Protein AF-A0A9D6TZD8-F1 (afdb_monomer_lite)

Radius of gyration: 20.95 Å; chains: 1; bounding box: 41×34×82 Å

Secondary structure (DSSP, 8-state):
-PPPPPP--------S-----EEE--S-TTS-SS------SS---SPPEEETTSSHHHHHTT--SSS-EEEE-TTS-EEEEEE---SSGGGHHHH---HHHHHHHHHHHHTTSSPPPPHHHHHHHS-PPPHHHHHHHHHHHHHHHHHTTT-HHHHHHHHHHHHHH-TT-HHHHTTTGGGGT--TTSHHHHHHHHHHHHTT--S--PPP-

Foldseek 3Di:
DDDDDDDDDPDPDLPDDADAAEDFDQPPPPPPPPDPPDPPPPPRPHDHHYPPVGCPVCVVQVPQDPDWDFDADPVRDTLDHTFDEDCDCPCCVPQVHDNVVVVVVVVCVSVVVDGGPDPVVRVVQRDDADPLQVQLVVLQVVLVVCLVVVNNVVSPVSLVSSCVSCVSRCCRVLSCQVSNVHDSPDPVVVVSVVVCVVVVHDNGDGDDD

pLDDT: mean 80.12, std 22.65, range [27.53, 98.56]

Sequence (209 aa):
MRVPPRPAGLAGGLRGVEGVRVRRHHGCARQERGRRAPLDRGGATDPPVADRRGHLLADLYNLVNVPTILWIDARGRIARPNDVAFGTDTFKHLTGLESAKHLAALRAWVRGEAAPLDEARVRALVPLPSPAGQQARAEFGLGRWLVERGRAEAAERHFVRAGELAPHDFTIRRGTMPMRGIDPMGPKFREMFQAWAASGNPYYRPLPE

Structure (mmCIF, N/CA/C/O backbone):
data_AF-A0A9D6TZD8-F1
#
_entry.id   AF-A0A9D6TZD8-F1
#
loop_
_atom_site.group_PDB
_atom_site.id
_atom_site.type_symbol
_atom_site.label_atom_id
_atom_site.label_alt_id
_atom_site.label_comp_id
_atom_site.label_asym_id
_atom_site.label_entity_id
_atom_site.label_seq_id
_atom_site.pdbx_PDB_ins_code
_atom_site.Cartn_x
_atom_site.Cartn_y
_atom_site.Cartn_z
_atom_site.occupancy
_atom_site.B_iso_or_equiv
_atom_site.auth_seq_id
_atom_site.auth_comp_id
_atom_site.auth_asym_id
_atom_site.auth_atom_id
_atom_site.pdbx_PDB_model_num
ATOM 1 N N . MET A 1 1 ? -13.309 -3.871 -62.804 1.00 37.66 1 MET A N 1
ATOM 2 C CA . MET A 1 1 ? -12.385 -2.748 -62.535 1.00 37.66 1 MET A CA 1
ATOM 3 C C . MET A 1 1 ? -11.794 -2.958 -61.141 1.00 37.66 1 MET A C 1
ATOM 5 O O . MET A 1 1 ? -12.532 -2.876 -60.169 1.00 37.66 1 MET A O 1
ATOM 9 N N . ARG A 1 2 ? -10.529 -3.394 -61.041 1.00 31.17 2 ARG A N 1
ATOM 10 C CA . ARG A 1 2 ? -9.846 -3.667 -59.761 1.00 31.17 2 ARG A CA 1
ATOM 11 C C . ARG A 1 2 ? -9.319 -2.350 -59.187 1.00 31.17 2 ARG A C 1
ATOM 13 O O . ARG A 1 2 ? -8.562 -1.662 -59.862 1.00 31.17 2 ARG A O 1
ATOM 20 N N . VAL A 1 3 ? -9.717 -2.018 -57.963 1.00 35.69 3 VAL A N 1
ATOM 21 C CA . VAL A 1 3 ? -9.151 -0.901 -57.191 1.00 35.69 3 VAL A CA 1
ATOM 22 C C . VAL A 1 3 ? -7.776 -1.341 -56.663 1.00 35.69 3 VAL A C 1
ATOM 24 O O . VAL A 1 3 ? -7.687 -2.442 -56.115 1.00 35.69 3 VAL A O 1
ATOM 27 N N . PRO A 1 4 ? -6.698 -0.557 -56.841 1.00 34.03 4 PRO A N 1
ATOM 28 C CA . PRO A 1 4 ? -5.374 -0.931 -56.349 1.00 34.03 4 PRO A CA 1
ATOM 29 C C . PRO A 1 4 ? -5.303 -0.814 -54.81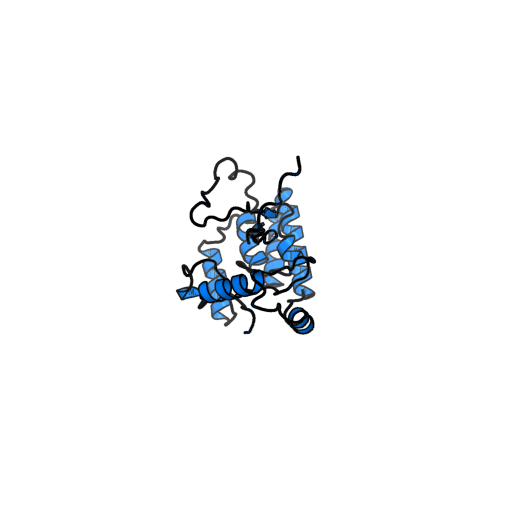3 1.00 34.03 4 PRO A C 1
ATOM 31 O O . PRO A 1 4 ? -6.021 0.005 -54.229 1.00 34.03 4 PRO A O 1
ATOM 34 N N . PRO A 1 5 ? -4.448 -1.601 -54.130 1.00 36.69 5 PRO A N 1
ATOM 35 C CA . PRO A 1 5 ? -4.278 -1.478 -52.689 1.00 36.69 5 PRO A CA 1
ATOM 36 C C . PRO A 1 5 ? -3.558 -0.168 -52.341 1.00 36.69 5 PRO A C 1
ATOM 38 O O . PRO A 1 5 ? -2.606 0.239 -53.007 1.00 36.69 5 PRO A O 1
ATOM 41 N N . ARG A 1 6 ? -4.025 0.497 -51.277 1.00 33.84 6 ARG A N 1
ATOM 42 C CA . ARG A 1 6 ? -3.362 1.666 -50.682 1.00 33.84 6 ARG A CA 1
ATOM 43 C C . ARG A 1 6 ? -2.010 1.263 -50.069 1.00 33.84 6 ARG A C 1
ATOM 45 O O . ARG A 1 6 ? -1.908 0.158 -49.535 1.00 33.84 6 ARG A O 1
ATOM 52 N N . PRO A 1 7 ? -0.998 2.149 -50.094 1.00 31.53 7 PRO A N 1
ATOM 53 C CA . PRO A 1 7 ? 0.296 1.878 -49.482 1.00 31.53 7 PRO A CA 1
ATOM 54 C C . PRO A 1 7 ? 0.155 1.725 -47.962 1.00 31.53 7 PRO A C 1
ATOM 56 O O . PRO A 1 7 ? -0.620 2.436 -47.317 1.00 31.53 7 PRO A O 1
ATOM 59 N N . ALA A 1 8 ? 0.916 0.783 -47.404 1.00 37.53 8 ALA A N 1
ATOM 60 C CA . ALA A 1 8 ? 1.023 0.543 -45.973 1.00 37.53 8 ALA A CA 1
ATOM 61 C C . ALA A 1 8 ? 1.662 1.763 -45.289 1.00 37.53 8 ALA A C 1
ATOM 63 O O . ALA A 1 8 ? 2.879 1.926 -45.270 1.00 37.53 8 ALA A O 1
ATOM 64 N N . GLY A 1 9 ? 0.819 2.640 -44.747 1.00 28.00 9 GLY A N 1
ATOM 65 C CA . GLY A 1 9 ? 1.237 3.694 -43.834 1.00 28.00 9 GLY A CA 1
ATOM 66 C C . GLY A 1 9 ? 1.555 3.100 -42.465 1.00 28.00 9 GLY A C 1
ATOM 67 O O . GLY A 1 9 ? 0.683 2.531 -41.810 1.00 28.00 9 GLY A O 1
ATOM 68 N N . LEU A 1 10 ? 2.811 3.247 -42.049 1.00 35.09 10 LEU A N 1
ATOM 69 C CA . LEU A 1 10 ? 3.315 3.031 -40.696 1.00 35.09 10 LEU A CA 1
ATOM 70 C C . LEU A 1 10 ? 2.497 3.854 -39.687 1.00 35.09 10 LEU A C 1
ATOM 72 O O . LEU A 1 10 ? 2.768 5.025 -39.448 1.00 35.09 10 LEU A O 1
ATOM 76 N N . ALA A 1 11 ? 1.491 3.229 -39.086 1.00 30.97 11 ALA A N 1
ATOM 77 C CA . ALA A 1 11 ? 0.785 3.744 -37.921 1.00 30.97 11 ALA A CA 1
ATOM 78 C C . ALA A 1 11 ? 0.638 2.610 -36.901 1.00 30.97 11 ALA A C 1
ATOM 80 O O . ALA A 1 11 ? -0.457 2.131 -36.610 1.00 30.97 11 ALA A O 1
ATOM 81 N N . GLY A 1 12 ? 1.775 2.159 -36.368 1.00 28.97 12 GLY A N 1
ATOM 82 C CA . GLY A 1 12 ? 1.827 1.336 -35.163 1.00 28.97 12 GLY A CA 1
ATOM 83 C C . GLY A 1 12 ? 1.460 2.183 -33.947 1.00 28.97 12 GLY A C 1
ATOM 84 O O . GLY A 1 12 ? 2.320 2.538 -33.149 1.00 28.97 12 GLY A O 1
ATOM 85 N N . GLY A 1 13 ? 0.189 2.569 -33.836 1.00 29.86 13 GLY A N 1
ATOM 86 C CA . GLY A 1 13 ? -0.344 3.124 -32.599 1.00 29.86 13 GLY A CA 1
ATOM 87 C C . GLY A 1 13 ? -0.230 2.069 -31.503 1.00 29.86 13 GLY A C 1
ATOM 88 O O . GLY A 1 13 ? -0.655 0.933 -31.709 1.00 29.86 13 GLY A O 1
ATOM 89 N N . LEU A 1 14 ? 0.348 2.446 -30.361 1.00 37.62 14 LEU A N 1
ATOM 90 C CA . LEU A 1 14 ? 0.400 1.656 -29.130 1.00 37.62 14 LEU A CA 1
ATOM 91 C C . LEU A 1 14 ? -1.033 1.348 -28.656 1.00 37.62 14 LEU A C 1
ATOM 93 O O . LEU A 1 14 ? -1.582 2.027 -27.794 1.00 37.62 14 LEU A O 1
ATOM 97 N N . ARG A 1 15 ? -1.682 0.352 -29.260 1.00 37.16 15 ARG A N 1
ATOM 98 C CA . ARG A 1 15 ? -2.916 -0.238 -28.744 1.00 37.16 15 ARG A CA 1
ATOM 99 C C . ARG A 1 15 ? -2.512 -1.251 -27.675 1.00 37.16 15 ARG A C 1
ATOM 101 O O . ARG A 1 15 ? -1.814 -2.207 -27.998 1.00 37.16 15 ARG A O 1
ATOM 108 N N . GLY A 1 16 ? -2.951 -1.048 -26.431 1.00 42.84 16 GLY A N 1
ATOM 109 C CA . GLY A 1 16 ? -2.861 -2.070 -25.377 1.00 42.84 16 GLY A CA 1
ATOM 110 C C . GLY A 1 16 ? -2.087 -1.704 -24.106 1.00 42.84 16 GLY A C 1
ATOM 111 O O . GLY A 1 16 ? -1.753 -2.608 -23.349 1.00 42.84 16 GLY A O 1
ATOM 112 N N . VAL A 1 17 ? -1.796 -0.424 -23.851 1.00 42.44 17 VAL A N 1
ATOM 113 C CA . VAL A 1 17 ? -1.219 0.027 -22.571 1.00 42.44 17 VAL A CA 1
ATOM 114 C C . VAL A 1 17 ? -2.274 0.844 -21.839 1.00 42.44 17 VAL A C 1
ATOM 116 O O . VAL A 1 17 ? -2.650 1.910 -22.316 1.00 42.44 17 VAL A O 1
ATOM 119 N N . GLU A 1 18 ? -2.739 0.343 -20.696 1.00 52.62 18 GLU A N 1
ATOM 120 C CA . GLU A 1 18 ? -3.718 1.024 -19.843 1.00 52.62 18 GLU A CA 1
ATOM 121 C C . GLU A 1 18 ? -3.075 1.442 -18.518 1.00 52.62 18 GLU A C 1
ATOM 123 O O . GLU A 1 18 ? -2.393 0.659 -17.851 1.00 52.62 18 GLU A O 1
ATOM 128 N N . GLY A 1 19 ? -3.298 2.694 -18.120 1.00 55.59 19 GLY A N 1
ATOM 129 C CA . GLY A 1 19 ? -2.854 3.234 -16.842 1.00 55.59 19 GLY A CA 1
ATOM 130 C C . GLY A 1 19 ? -3.981 3.198 -15.817 1.00 55.59 19 GLY A C 1
ATOM 131 O O . GLY A 1 19 ? -4.722 4.166 -15.667 1.00 55.59 19 GLY A O 1
ATOM 132 N N . VAL A 1 20 ? -4.096 2.120 -15.040 1.00 61.00 20 VAL A N 1
ATOM 133 C CA . VAL A 1 20 ? -5.167 2.021 -14.035 1.00 61.00 20 VAL A CA 1
ATOM 134 C C . VAL A 1 20 ? -4.768 2.716 -12.732 1.00 61.00 20 VAL A C 1
ATOM 136 O O . VAL A 1 20 ? -4.009 2.192 -11.917 1.00 61.00 20 VAL A O 1
ATOM 139 N N . ARG A 1 21 ? -5.336 3.901 -12.479 1.00 64.12 21 ARG A N 1
ATOM 140 C CA . ARG A 1 21 ? -5.224 4.566 -11.172 1.00 64.12 21 ARG A CA 1
ATOM 141 C C . ARG A 1 21 ? -6.296 4.041 -10.223 1.00 64.12 21 ARG A C 1
ATOM 143 O O . ARG A 1 21 ? -7.461 4.408 -10.352 1.00 64.12 21 ARG A O 1
ATOM 150 N N . VAL A 1 22 ? -5.914 3.261 -9.217 1.00 60.19 22 VAL A N 1
ATOM 151 C CA . VAL A 1 22 ? -6.876 2.777 -8.216 1.00 60.19 22 VAL A CA 1
ATOM 152 C C . VAL A 1 22 ? -7.008 3.765 -7.055 1.00 60.19 22 VAL A C 1
ATOM 154 O O . VAL A 1 22 ? -6.026 4.104 -6.394 1.00 60.19 22 VAL A O 1
ATOM 157 N N . ARG A 1 23 ? -8.232 4.235 -6.780 1.00 62.38 23 ARG A N 1
ATOM 158 C CA . ARG A 1 23 ? -8.554 5.016 -5.575 1.00 62.38 23 ARG A CA 1
ATOM 159 C C . ARG A 1 23 ? -9.156 4.118 -4.504 1.00 62.38 23 ARG A C 1
ATOM 161 O O . ARG A 1 23 ? -10.103 3.379 -4.762 1.00 62.38 23 ARG A O 1
ATOM 168 N N . ARG A 1 24 ? -8.648 4.244 -3.277 1.00 58.12 24 ARG A N 1
ATOM 169 C CA . ARG A 1 24 ? -9.248 3.610 -2.100 1.00 58.12 24 ARG A CA 1
ATOM 170 C C . ARG A 1 24 ? -10.481 4.393 -1.668 1.00 58.12 24 ARG A C 1
ATOM 172 O O . ARG A 1 24 ? -10.397 5.603 -1.472 1.00 58.12 24 ARG A O 1
ATOM 179 N N . HIS A 1 25 ? -11.603 3.704 -1.487 1.00 50.25 25 HIS A N 1
ATOM 180 C CA . HIS A 1 25 ? -12.790 4.311 -0.896 1.00 50.25 25 HIS A CA 1
ATOM 181 C C . HIS A 1 25 ? -12.537 4.512 0.604 1.00 50.25 25 HIS A C 1
ATOM 183 O O . HIS A 1 25 ? -12.315 3.551 1.340 1.00 50.25 25 HIS A O 1
ATOM 189 N N . HIS A 1 26 ? -12.485 5.763 1.056 1.00 50.53 26 HIS A N 1
ATOM 190 C CA . HIS A 1 26 ? -12.511 6.096 2.482 1.00 50.53 26 HIS A CA 1
ATOM 191 C C . HIS A 1 26 ? -13.987 6.276 2.833 1.00 50.53 26 HIS A C 1
ATOM 193 O O . HIS A 1 26 ? -14.660 7.031 2.141 1.00 50.53 26 HIS A O 1
ATOM 199 N N . GLY A 1 27 ? -14.495 5.535 3.822 1.00 36.62 27 GLY A N 1
ATOM 200 C CA . GLY A 1 27 ? -15.922 5.298 4.100 1.00 36.62 27 GLY A CA 1
ATOM 201 C C . GLY A 1 27 ? -16.803 6.503 4.468 1.00 36.62 27 GLY A C 1
ATOM 202 O O . GLY A 1 27 ? -17.674 6.381 5.319 1.00 36.62 27 GLY A O 1
ATOM 203 N N . CYS A 1 28 ? -16.645 7.659 3.829 1.00 31.97 28 CYS A N 1
ATOM 204 C CA . CYS A 1 28 ? -17.567 8.779 3.934 1.00 31.97 28 CYS A CA 1
ATOM 205 C C . CYS A 1 28 ? -18.635 8.687 2.831 1.00 31.97 28 CYS A C 1
ATOM 207 O O . CYS A 1 28 ? -18.628 9.435 1.855 1.00 31.97 28 CYS A O 1
ATOM 209 N N . ALA A 1 29 ? -19.601 7.781 3.002 1.00 31.70 29 ALA A N 1
ATOM 210 C CA . ALA A 1 29 ? -20.721 7.588 2.074 1.00 31.70 29 ALA A CA 1
ATOM 211 C C . ALA A 1 29 ? -21.681 8.803 1.953 1.00 31.70 29 ALA A C 1
ATOM 213 O O . ALA A 1 29 ? -22.670 8.737 1.225 1.00 31.70 29 ALA A O 1
ATOM 214 N N . ARG A 1 30 ? -21.421 9.933 2.632 1.00 28.25 30 ARG A N 1
ATOM 215 C CA . ARG A 1 30 ? -22.260 11.148 2.557 1.00 28.25 30 ARG A CA 1
ATOM 216 C C . ARG A 1 30 ? -21.616 12.364 1.893 1.00 28.25 30 ARG A C 1
ATOM 218 O O . ARG A 1 30 ? -22.334 13.325 1.641 1.00 28.25 30 ARG A O 1
ATOM 225 N N . GLN A 1 31 ? -20.330 12.335 1.536 1.00 30.80 31 GLN A N 1
ATOM 226 C CA . GLN A 1 31 ? -19.651 13.510 0.959 1.00 30.80 31 GLN A CA 1
ATOM 227 C C . GLN A 1 31 ? -19.288 13.371 -0.529 1.00 30.80 31 GLN A C 1
ATOM 229 O O . GLN A 1 31 ? -18.629 14.241 -1.094 1.00 30.80 31 GLN A O 1
ATOM 234 N N . GLU A 1 32 ? -19.751 12.307 -1.192 1.00 32.50 32 GLU A N 1
ATOM 235 C CA . GLU A 1 32 ? -19.400 12.016 -2.590 1.00 32.50 32 GLU A CA 1
ATOM 236 C C . GLU A 1 32 ? -20.460 12.438 -3.625 1.00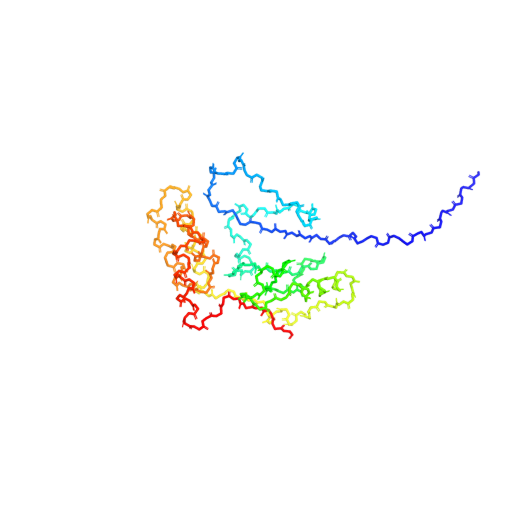 32.50 32 GLU A C 1
ATOM 238 O O . GLU A 1 32 ? -20.190 12.381 -4.822 1.00 32.50 32 GLU A O 1
ATOM 243 N N . ARG A 1 33 ? -21.629 12.967 -3.222 1.00 27.53 33 ARG A N 1
ATOM 244 C CA . ARG A 1 33 ? -22.618 13.488 -4.196 1.00 27.53 33 ARG A CA 1
ATOM 245 C C . ARG A 1 33 ? -22.221 14.816 -4.862 1.00 27.53 33 ARG A C 1
ATOM 247 O O . ARG A 1 33 ? -22.935 15.260 -5.751 1.00 27.53 33 ARG A O 1
ATOM 254 N N . GLY A 1 34 ? -21.106 15.443 -4.472 1.00 27.80 34 GLY A N 1
ATOM 255 C CA . GLY A 1 34 ? -20.779 16.808 -4.914 1.00 27.80 34 GLY A CA 1
ATOM 256 C C . GLY A 1 34 ? -19.328 17.104 -5.293 1.00 27.80 34 GLY A C 1
ATOM 257 O O . GLY A 1 34 ? -19.033 18.245 -5.628 1.00 27.80 34 GLY A O 1
ATOM 258 N N . ARG A 1 35 ? -18.396 16.142 -5.260 1.00 29.89 35 ARG A N 1
ATOM 259 C CA . ARG A 1 35 ? -16.985 16.416 -5.603 1.00 29.89 35 ARG A CA 1
ATOM 260 C C . ARG A 1 35 ? -16.447 15.464 -6.663 1.00 29.89 35 ARG A C 1
ATOM 262 O O . ARG A 1 35 ? -15.618 14.598 -6.396 1.00 29.89 35 ARG A O 1
ATOM 269 N N . ARG A 1 36 ? -16.836 15.715 -7.916 1.00 33.75 36 ARG A N 1
ATOM 270 C CA . ARG A 1 36 ? -15.918 15.504 -9.043 1.00 33.75 36 ARG A CA 1
ATOM 271 C C . ARG A 1 36 ? -14.782 16.517 -8.873 1.00 33.75 36 ARG A C 1
ATOM 273 O O . ARG A 1 36 ? -14.899 17.654 -9.311 1.00 33.75 36 ARG A O 1
ATOM 280 N N . ALA A 1 37 ? -13.720 16.151 -8.159 1.00 31.52 37 ALA A N 1
ATOM 281 C CA . ALA A 1 37 ? -12.493 16.939 -8.219 1.00 31.52 37 ALA A CA 1
ATOM 282 C C . ALA A 1 37 ? -11.987 16.908 -9.676 1.00 31.52 37 ALA A C 1
ATOM 284 O O . ALA A 1 37 ? -11.933 15.812 -10.247 1.00 31.52 37 ALA A O 1
ATOM 285 N N . PRO A 1 38 ? -11.636 18.051 -10.293 1.00 31.58 38 PRO A N 1
ATOM 286 C CA . PRO A 1 38 ? -11.145 18.057 -11.660 1.00 31.58 38 PRO A CA 1
ATOM 287 C C . PRO A 1 38 ? -9.751 17.424 -11.687 1.00 31.58 38 PRO A C 1
ATOM 289 O O . PRO A 1 38 ? -8.781 17.983 -11.179 1.00 31.58 38 PRO A O 1
ATOM 292 N N . LEU A 1 39 ? -9.656 16.229 -12.264 1.00 41.75 39 LEU A N 1
ATOM 293 C CA . LEU A 1 39 ? -8.399 15.572 -12.616 1.00 41.75 39 LEU A CA 1
ATOM 294 C C . LEU A 1 39 ? -8.114 15.844 -14.092 1.00 41.75 39 LEU A C 1
ATOM 296 O O . LEU A 1 39 ? -8.087 14.919 -14.887 1.00 41.75 39 LEU A O 1
ATOM 300 N N . ASP A 1 40 ? -7.931 17.113 -14.451 1.00 34.75 40 ASP A N 1
ATOM 301 C CA . ASP A 1 40 ? -7.786 17.512 -15.860 1.00 34.75 40 ASP A CA 1
ATOM 302 C C . ASP A 1 40 ? -6.487 18.276 -16.153 1.00 34.75 40 ASP A C 1
ATOM 304 O O . ASP A 1 40 ? -6.364 18.997 -17.133 1.00 34.75 40 ASP A O 1
ATOM 308 N N . ARG A 1 41 ? -5.467 18.131 -15.297 1.00 38.38 41 ARG A N 1
ATOM 309 C CA . ARG A 1 41 ? -4.142 18.746 -15.533 1.00 38.38 41 ARG A CA 1
ATOM 310 C C . ARG A 1 41 ? -3.069 17.777 -16.035 1.00 38.38 41 ARG A C 1
ATOM 312 O O . ARG A 1 41 ? -1.921 18.179 -16.163 1.00 38.38 41 ARG A O 1
ATOM 319 N N . GLY A 1 42 ? -3.416 16.514 -16.291 1.00 42.62 42 GLY A N 1
ATOM 320 C CA . GLY A 1 42 ? -2.442 15.475 -16.660 1.00 42.62 42 GLY A CA 1
ATOM 321 C C . GLY A 1 42 ? -2.751 14.684 -17.928 1.00 42.62 42 GLY A C 1
ATOM 322 O O . GLY A 1 42 ? -1.980 13.787 -18.244 1.00 42.62 42 GLY A O 1
ATOM 323 N N . GLY A 1 43 ? -3.868 14.952 -18.617 1.00 37.41 43 GLY A N 1
ATOM 324 C CA . GLY A 1 43 ? -4.242 14.225 -19.838 1.00 37.41 43 GLY A CA 1
ATOM 325 C C . GLY A 1 43 ? -4.435 12.711 -19.658 1.00 37.41 43 GLY A C 1
ATOM 326 O O . GLY A 1 43 ? -4.379 11.975 -20.636 1.00 37.41 43 GLY A O 1
ATOM 327 N N . ALA A 1 44 ? -4.624 12.224 -18.425 1.00 50.34 44 ALA A N 1
ATOM 328 C CA . ALA A 1 44 ? -4.883 10.810 -18.178 1.00 50.34 44 ALA A CA 1
ATOM 329 C C . ALA A 1 44 ? -6.302 10.474 -18.660 1.00 50.34 44 ALA A C 1
ATOM 331 O O . ALA A 1 44 ? -7.279 10.906 -18.051 1.00 50.34 44 ALA A O 1
ATOM 332 N N . THR A 1 45 ? -6.399 9.738 -19.765 1.00 50.00 45 THR A N 1
ATOM 333 C CA . THR A 1 45 ? -7.666 9.352 -20.405 1.00 50.00 45 THR A CA 1
ATOM 334 C C . THR A 1 45 ? -8.371 8.196 -19.701 1.00 50.00 45 THR A C 1
ATOM 336 O O . THR A 1 45 ? -9.578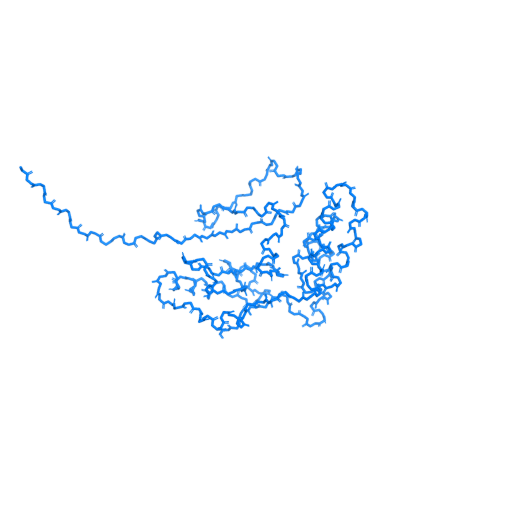 8.031 -19.871 1.00 50.00 45 THR A O 1
ATOM 339 N N . ASP A 1 46 ? -7.650 7.428 -18.879 1.00 56.84 46 ASP A N 1
ATOM 340 C CA . ASP A 1 46 ? -8.202 6.259 -18.199 1.00 56.84 46 ASP A CA 1
ATOM 341 C C . ASP A 1 46 ? -8.858 6.663 -16.865 1.00 56.84 46 ASP A C 1
ATOM 343 O O . ASP A 1 46 ? -8.202 7.241 -15.984 1.00 56.84 46 ASP A O 1
ATOM 347 N N . PRO A 1 47 ? -10.163 6.389 -16.675 1.00 62.44 47 PRO A N 1
ATOM 348 C CA . PRO A 1 47 ? -10.858 6.754 -15.452 1.00 62.44 47 PRO A CA 1
ATOM 349 C C . PRO A 1 47 ? -10.289 5.972 -14.257 1.00 62.44 47 PRO A C 1
ATOM 351 O O . PRO A 1 47 ? -10.018 4.775 -14.362 1.00 62.44 47 PRO A O 1
ATOM 354 N N . PRO A 1 48 ? -10.137 6.609 -13.081 1.00 72.00 48 PRO A N 1
ATOM 355 C CA . PRO A 1 48 ? -9.661 5.905 -11.904 1.00 72.00 48 PRO A CA 1
ATOM 356 C C . PRO A 1 48 ? -10.651 4.812 -11.489 1.00 72.00 48 PRO A C 1
ATOM 358 O O . PRO A 1 48 ? -11.856 5.056 -11.381 1.00 72.00 48 PRO A O 1
ATOM 361 N N . VAL A 1 49 ? -10.132 3.629 -11.172 1.00 76.25 49 VAL A N 1
ATOM 362 C CA . VAL A 1 49 ? -10.924 2.512 -10.652 1.00 76.25 49 VAL A CA 1
ATOM 363 C C . VAL A 1 49 ? -11.077 2.680 -9.143 1.00 76.25 49 VAL A C 1
ATOM 365 O O . VAL A 1 49 ? -10.104 2.880 -8.420 1.00 76.25 49 VAL A O 1
ATOM 368 N N . ALA A 1 50 ? -12.307 2.623 -8.639 1.00 76.25 50 ALA A N 1
ATOM 369 C CA . ALA A 1 50 ? -12.548 2.624 -7.201 1.00 76.25 50 ALA A CA 1
ATOM 370 C C . ALA A 1 50 ? -12.424 1.198 -6.651 1.00 76.25 50 ALA A C 1
ATOM 372 O O . ALA A 1 50 ? -13.142 0.302 -7.098 1.00 76.25 50 ALA A O 1
ATOM 373 N N . ASP A 1 51 ? -11.574 0.996 -5.644 1.00 78.19 51 ASP A N 1
ATOM 374 C CA . ASP A 1 51 ? -11.554 -0.244 -4.863 1.00 78.19 51 ASP A CA 1
ATOM 375 C C . ASP A 1 51 ? -12.786 -0.286 -3.944 1.00 78.19 51 ASP A C 1
ATOM 377 O O . ASP A 1 51 ? -12.757 0.161 -2.793 1.00 78.19 51 ASP A O 1
ATOM 381 N N . ARG A 1 52 ? -13.905 -0.770 -4.498 1.00 72.81 52 ARG A N 1
ATOM 382 C CA . ARG A 1 52 ? -15.215 -0.806 -3.828 1.00 72.81 52 ARG A CA 1
ATOM 383 C C . ARG A 1 52 ? -15.314 -1.872 -2.743 1.00 72.81 52 ARG A C 1
ATOM 385 O O . ARG A 1 52 ? -16.124 -1.718 -1.838 1.00 72.81 52 ARG A O 1
ATOM 392 N N . ARG A 1 53 ? -14.513 -2.940 -2.833 1.00 66.44 53 ARG A N 1
ATOM 393 C CA . ARG A 1 53 ? -14.457 -3.995 -1.806 1.00 66.44 53 ARG A CA 1
ATOM 394 C C . ARG A 1 53 ? -13.563 -3.618 -0.629 1.00 66.44 53 ARG A C 1
ATOM 396 O O . ARG A 1 53 ? -13.539 -4.339 0.356 1.00 66.44 53 ARG A O 1
ATOM 403 N N . GLY A 1 54 ? -12.915 -2.458 -0.708 1.00 69.25 54 GLY A N 1
ATOM 404 C CA . GLY A 1 54 ? -12.332 -1.788 0.434 1.00 69.25 54 GLY A CA 1
ATOM 405 C C . GLY A 1 54 ? -11.025 -2.416 0.894 1.00 69.25 54 GLY A C 1
ATOM 406 O O . GLY A 1 54 ? -11.024 -3.213 1.818 1.00 69.25 54 GLY A O 1
ATOM 407 N N . HIS A 1 55 ? -9.917 -1.942 0.318 1.00 78.69 55 HIS A N 1
ATOM 408 C CA . HIS A 1 55 ? -8.543 -2.402 0.567 1.00 78.69 55 HIS A CA 1
ATOM 409 C C . HIS A 1 55 ? -8.204 -3.776 -0.026 1.00 78.69 55 HIS A C 1
ATOM 411 O O . HIS A 1 55 ? -7.087 -4.248 0.171 1.00 78.69 55 HIS A O 1
ATOM 417 N N . LEU A 1 56 ? -9.075 -4.353 -0.862 1.00 85.94 56 LEU A N 1
ATOM 418 C CA . LEU A 1 56 ? -8.804 -5.619 -1.545 1.00 85.94 56 LEU A CA 1
ATOM 419 C C . LEU A 1 56 ? -7.500 -5.565 -2.353 1.00 85.94 56 LEU A C 1
ATOM 421 O O . LEU A 1 56 ? -6.729 -6.519 -2.339 1.00 85.94 56 LEU A O 1
ATOM 425 N N . LEU A 1 57 ? -7.222 -4.447 -3.033 1.00 88.56 57 LEU A N 1
ATOM 426 C CA . LEU A 1 57 ? -5.973 -4.318 -3.790 1.00 88.56 57 LEU A CA 1
ATOM 427 C C . LEU A 1 57 ? -4.754 -4.352 -2.862 1.00 88.56 57 LEU A C 1
ATOM 429 O O . LEU A 1 57 ? -3.743 -4.972 -3.185 1.00 88.56 57 LEU A O 1
ATOM 433 N N . ALA A 1 58 ? -4.855 -3.687 -1.708 1.00 89.56 58 ALA A N 1
ATOM 434 C CA . ALA A 1 58 ? -3.782 -3.705 -0.733 1.00 89.56 58 ALA A CA 1
ATOM 435 C C . ALA A 1 58 ? -3.545 -5.122 -0.215 1.00 89.56 58 ALA A C 1
ATOM 437 O O . ALA A 1 58 ? -2.389 -5.481 -0.023 1.00 89.56 58 ALA A O 1
ATOM 438 N N . ASP A 1 59 ? -4.601 -5.907 -0.000 1.00 88.50 59 ASP A N 1
ATOM 439 C CA . ASP A 1 59 ? -4.523 -7.288 0.488 1.00 88.50 59 ASP A CA 1
ATOM 440 C C . ASP A 1 59 ? -3.902 -8.230 -0.538 1.00 88.50 59 ASP A C 1
ATOM 442 O O . ASP A 1 59 ? -2.944 -8.930 -0.219 1.00 88.50 59 ASP A O 1
ATOM 446 N N . LEU A 1 60 ? -4.379 -8.190 -1.783 1.00 89.94 60 LEU A N 1
ATOM 447 C CA . LEU A 1 60 ? -3.903 -9.085 -2.840 1.00 89.94 60 LEU A CA 1
ATOM 448 C C . LEU A 1 60 ? -2.444 -8.826 -3.233 1.00 89.94 60 LEU A C 1
ATOM 450 O O . LEU A 1 60 ? -1.718 -9.770 -3.529 1.00 89.94 60 LEU A O 1
ATOM 454 N N . TYR A 1 61 ? -2.009 -7.563 -3.229 1.00 91.88 61 TYR A N 1
ATOM 455 C CA . TYR A 1 61 ? -0.658 -7.173 -3.653 1.00 91.88 61 TYR A CA 1
ATOM 456 C C . TYR A 1 61 ? 0.269 -6.807 -2.493 1.00 91.88 61 TYR A C 1
ATOM 458 O O . TYR A 1 61 ? 1.362 -6.285 -2.712 1.00 91.88 61 TYR A O 1
ATOM 466 N N . ASN A 1 62 ? -0.159 -7.054 -1.255 1.00 93.56 62 ASN A N 1
ATOM 467 C CA . ASN A 1 62 ? 0.574 -6.705 -0.043 1.00 93.56 62 ASN A CA 1
ATOM 468 C C . ASN A 1 62 ? 1.095 -5.246 -0.042 1.00 93.56 62 ASN A C 1
ATOM 470 O O . ASN A 1 62 ? 2.260 -4.968 0.254 1.00 93.56 62 ASN A O 1
ATOM 474 N N . LEU A 1 63 ? 0.234 -4.296 -0.421 1.00 93.44 63 LEU A N 1
ATOM 475 C CA . LEU A 1 63 ? 0.570 -2.870 -0.427 1.00 93.44 63 LEU A CA 1
ATOM 476 C C . LEU A 1 63 ? 0.549 -2.353 1.011 1.00 93.44 63 LEU A C 1
ATOM 478 O O . LEU A 1 63 ? -0.465 -2.503 1.689 1.00 93.44 63 LEU A O 1
ATOM 482 N N . VAL A 1 64 ? 1.643 -1.725 1.446 1.00 93.44 64 VAL A N 1
ATOM 483 C CA . VAL A 1 64 ? 1.817 -1.230 2.828 1.00 93.44 64 VAL A CA 1
ATOM 484 C C . VAL A 1 64 ? 1.918 0.294 2.921 1.00 93.44 64 VAL A C 1
ATOM 486 O O . VAL A 1 64 ? 1.831 0.863 4.004 1.00 93.44 64 VAL A O 1
ATOM 489 N N . ASN A 1 65 ? 2.046 0.997 1.795 1.00 92.62 65 ASN A N 1
ATOM 490 C CA . ASN A 1 65 ? 1.997 2.458 1.750 1.00 92.62 65 ASN A CA 1
ATOM 491 C C . ASN A 1 65 ? 1.415 2.938 0.408 1.00 92.62 65 ASN A C 1
ATOM 493 O O . ASN A 1 65 ? 1.080 2.124 -0.446 1.00 92.62 65 ASN A O 1
ATOM 497 N N . VAL A 1 66 ? 1.215 4.246 0.236 1.00 89.25 66 VAL A N 1
ATOM 498 C CA . VAL A 1 66 ? 0.886 4.871 -1.054 1.00 89.25 66 VAL A CA 1
ATOM 499 C C . VAL A 1 66 ? 1.682 6.166 -1.254 1.00 89.25 66 VAL A C 1
ATOM 501 O O . VAL A 1 66 ? 1.913 6.870 -0.272 1.00 89.25 66 VAL A O 1
ATOM 504 N N . PRO A 1 67 ? 2.024 6.532 -2.504 1.00 90.00 67 PRO A N 1
ATOM 505 C CA . PRO A 1 67 ? 1.746 5.783 -3.732 1.00 90.00 67 PRO A CA 1
ATOM 506 C C . PRO A 1 67 ? 2.580 4.497 -3.830 1.00 90.00 67 PRO A C 1
ATOM 508 O O . PRO A 1 67 ? 3.703 4.432 -3.341 1.00 90.00 67 PRO A O 1
ATOM 511 N N . THR A 1 68 ? 2.003 3.478 -4.463 1.00 91.50 68 THR A N 1
ATOM 512 C CA . THR A 1 68 ? 2.708 2.260 -4.881 1.00 91.50 68 THR A CA 1
ATOM 513 C C . THR A 1 68 ? 2.342 1.984 -6.326 1.00 91.50 68 THR A C 1
ATOM 515 O O . THR A 1 68 ? 1.185 2.167 -6.714 1.00 91.50 68 THR A O 1
ATOM 518 N N . ILE A 1 69 ? 3.330 1.587 -7.117 1.00 92.12 69 ILE A N 1
ATOM 519 C CA . ILE A 1 69 ? 3.187 1.290 -8.539 1.00 92.12 69 ILE A CA 1
ATOM 520 C C . ILE A 1 69 ? 3.643 -0.145 -8.772 1.00 92.12 69 ILE A C 1
ATOM 522 O O . ILE A 1 69 ? 4.606 -0.603 -8.163 1.00 92.12 69 ILE A O 1
ATOM 526 N N . LEU A 1 70 ? 2.927 -0.841 -9.650 1.00 92.31 70 LEU A N 1
ATOM 527 C CA . LEU A 1 70 ? 3.277 -2.158 -10.162 1.00 92.31 70 LEU A CA 1
ATOM 528 C C . LEU A 1 70 ? 3.159 -2.112 -11.678 1.00 92.31 70 LEU A C 1
ATOM 530 O O . LEU A 1 70 ? 2.283 -1.423 -12.207 1.00 92.31 70 LEU A O 1
ATOM 534 N N . TRP A 1 71 ? 4.011 -2.857 -12.372 1.00 93.19 71 TRP A N 1
ATOM 535 C CA . TRP A 1 71 ? 3.887 -3.049 -13.815 1.00 93.19 71 TRP A CA 1
ATOM 536 C C . TRP A 1 71 ? 3.377 -4.454 -14.087 1.00 93.19 71 TRP A C 1
ATOM 538 O O . TRP A 1 71 ? 3.913 -5.420 -13.543 1.00 93.19 71 TRP A O 1
ATOM 548 N N . ILE A 1 72 ? 2.347 -4.562 -14.924 1.00 92.38 72 ILE A N 1
ATOM 549 C CA . ILE A 1 72 ? 1.713 -5.827 -15.293 1.00 92.38 72 ILE A CA 1
ATOM 550 C C . ILE A 1 72 ? 1.799 -5.969 -16.812 1.00 92.38 72 ILE A C 1
ATOM 552 O O . ILE A 1 72 ? 1.382 -5.068 -17.535 1.00 92.38 72 ILE A O 1
ATOM 556 N N . ASP A 1 73 ? 2.376 -7.071 -17.291 1.00 91.31 73 ASP A N 1
ATOM 557 C CA . ASP A 1 73 ? 2.497 -7.351 -18.722 1.00 91.31 73 ASP A CA 1
ATOM 558 C C . ASP A 1 73 ? 1.140 -7.718 -19.359 1.00 91.31 73 ASP A C 1
ATOM 560 O O . ASP A 1 73 ? 0.149 -7.986 -18.679 1.00 91.31 73 ASP A O 1
ATOM 564 N N . ALA A 1 74 ? 1.094 -7.782 -20.693 1.00 88.88 74 ALA A N 1
ATOM 565 C CA . ALA A 1 74 ? -0.123 -8.129 -21.436 1.00 88.88 74 ALA A CA 1
ATOM 566 C C . ALA A 1 74 ? -0.647 -9.559 -21.169 1.00 88.88 74 ALA A C 1
ATOM 568 O O . ALA A 1 74 ? -1.745 -9.904 -21.598 1.00 88.88 74 ALA A O 1
ATOM 569 N N . ARG A 1 75 ? 0.126 -10.407 -20.477 1.00 90.56 75 ARG A N 1
ATOM 570 C CA . ARG A 1 75 ? -0.277 -11.753 -20.043 1.00 90.56 75 ARG A CA 1
ATOM 571 C C . ARG A 1 75 ? -0.744 -11.765 -18.582 1.00 90.56 75 ARG A C 1
ATOM 573 O O . ARG A 1 75 ? -0.974 -12.840 -18.035 1.00 90.56 75 ARG A O 1
ATOM 580 N N . GLY A 1 76 ? -0.875 -10.598 -17.949 1.00 90.69 76 GLY A N 1
ATOM 581 C CA . GLY A 1 76 ? -1.332 -10.455 -16.570 1.00 90.69 76 GLY A CA 1
ATOM 582 C C . GLY A 1 76 ? -0.272 -10.779 -15.516 1.00 90.69 76 GLY A C 1
ATOM 583 O O . GLY A 1 76 ? -0.629 -11.042 -14.370 1.00 90.69 76 GLY A O 1
ATOM 584 N N . ARG A 1 77 ? 1.021 -10.786 -15.865 1.00 92.19 77 ARG A N 1
ATOM 585 C CA . ARG A 1 77 ? 2.105 -11.088 -14.915 1.00 92.19 77 ARG A CA 1
ATOM 586 C C . ARG A 1 77 ? 2.773 -9.822 -14.418 1.00 92.19 77 ARG A C 1
ATOM 588 O O . ARG A 1 77 ? 2.961 -8.872 -15.173 1.00 92.19 77 ARG A O 1
ATOM 595 N N . ILE A 1 78 ? 3.193 -9.837 -13.157 1.00 93.56 78 ILE A N 1
ATOM 596 C CA . ILE A 1 78 ? 3.965 -8.743 -12.568 1.00 93.56 78 ILE A CA 1
ATOM 597 C C . ILE A 1 78 ? 5.333 -8.675 -13.263 1.00 93.56 78 ILE A C 1
ATOM 599 O O . ILE A 1 78 ? 6.162 -9.565 -13.100 1.00 93.56 78 ILE A O 1
ATOM 603 N N . ALA A 1 79 ? 5.555 -7.611 -14.031 1.00 93.81 79 ALA A N 1
ATOM 604 C CA . ALA A 1 79 ? 6.812 -7.292 -14.708 1.00 93.81 79 ALA A CA 1
ATOM 605 C C .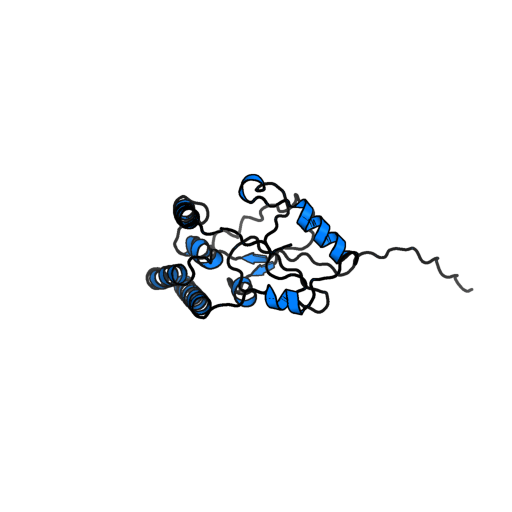 ALA A 1 79 ? 7.759 -6.469 -13.819 1.00 93.81 79 ALA A C 1
ATOM 607 O O . ALA A 1 79 ? 8.981 -6.536 -13.956 1.00 93.81 79 ALA A O 1
ATOM 608 N N . ARG A 1 80 ? 7.185 -5.688 -12.897 1.00 93.88 80 ARG A N 1
ATOM 609 C CA . ARG A 1 80 ? 7.897 -4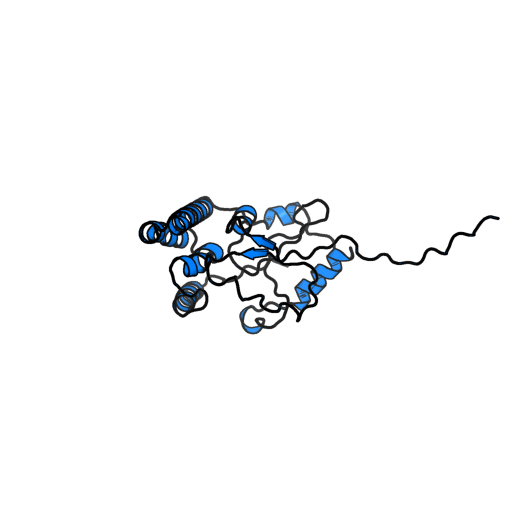.957 -11.846 1.00 93.88 80 ARG A CA 1
ATOM 610 C C . ARG A 1 80 ? 7.007 -4.935 -10.595 1.00 93.88 80 ARG A C 1
ATOM 612 O O . ARG A 1 80 ? 5.861 -4.487 -10.710 1.00 93.88 80 ARG A O 1
ATOM 619 N N . PRO A 1 81 ? 7.469 -5.466 -9.445 1.00 94.50 81 PRO A N 1
ATOM 620 C CA . PRO A 1 81 ? 6.662 -5.549 -8.227 1.00 94.50 81 PRO A CA 1
ATOM 621 C C . PRO A 1 81 ? 6.497 -4.174 -7.565 1.00 94.50 81 PRO A C 1
ATOM 623 O O . PRO A 1 81 ? 6.855 -3.157 -8.152 1.00 94.50 81 PRO A O 1
ATOM 626 N N . ASN A 1 82 ? 5.926 -4.153 -6.356 1.00 94.19 82 ASN A N 1
ATOM 627 C CA . ASN A 1 82 ? 5.662 -2.940 -5.581 1.00 94.19 82 ASN A CA 1
ATOM 628 C C . ASN A 1 82 ? 6.876 -2.002 -5.547 1.00 94.19 82 ASN A C 1
ATOM 630 O O . ASN A 1 82 ? 7.875 -2.299 -4.897 1.00 94.19 82 ASN A O 1
ATOM 634 N N . ASP A 1 83 ? 6.739 -0.853 -6.200 1.00 93.38 83 ASP A N 1
ATOM 635 C CA . ASP A 1 83 ? 7.729 0.218 -6.223 1.00 93.38 83 ASP A CA 1
ATOM 636 C C . ASP A 1 83 ? 7.090 1.541 -5.787 1.00 93.38 83 ASP A C 1
ATOM 638 O O . ASP A 1 83 ? 5.861 1.691 -5.748 1.00 93.38 83 ASP A O 1
ATOM 642 N N . VAL A 1 84 ? 7.923 2.526 -5.475 1.00 92.06 84 VAL A N 1
ATOM 643 C CA . VAL A 1 84 ? 7.489 3.877 -5.128 1.00 92.06 84 VAL A CA 1
ATOM 644 C C . VAL A 1 84 ? 7.945 4.823 -6.222 1.00 92.06 84 VAL A C 1
ATOM 646 O O . VAL A 1 84 ? 9.133 5.077 -6.387 1.00 92.06 84 VAL A O 1
ATOM 649 N N . ALA A 1 85 ? 6.988 5.400 -6.941 1.00 91.00 85 ALA A N 1
ATOM 650 C CA . ALA A 1 85 ? 7.271 6.507 -7.836 1.00 91.00 85 ALA A CA 1
ATOM 651 C C . ALA A 1 85 ? 6.135 7.529 -7.847 1.00 91.00 85 ALA A C 1
ATOM 653 O O . ALA A 1 85 ? 5.002 7.270 -7.429 1.00 91.00 85 ALA A O 1
ATOM 654 N N . PHE A 1 86 ? 6.475 8.718 -8.327 1.00 88.81 86 PHE A N 1
ATOM 655 C CA . PHE A 1 86 ? 5.585 9.863 -8.409 1.00 88.81 86 PHE A CA 1
ATOM 656 C C . PHE A 1 86 ? 5.461 10.299 -9.865 1.00 88.81 86 PHE A C 1
ATOM 658 O O . PHE A 1 86 ? 6.415 10.210 -10.632 1.00 88.81 86 PHE A O 1
ATOM 665 N N . GLY A 1 87 ? 4.279 10.786 -10.247 1.00 86.62 87 GLY A N 1
ATOM 666 C CA . GLY A 1 87 ? 4.058 11.334 -11.589 1.00 86.62 87 GLY A CA 1
ATOM 667 C C . GLY A 1 87 ? 4.635 12.740 -11.786 1.00 86.62 87 GLY A C 1
ATOM 668 O O . GLY A 1 87 ? 4.695 13.211 -12.915 1.00 86.62 87 GLY A O 1
ATOM 669 N N . THR A 1 88 ? 5.028 13.414 -10.700 1.00 88.50 88 THR A N 1
ATOM 670 C CA . THR A 1 88 ? 5.601 14.766 -10.690 1.00 88.50 88 THR A CA 1
ATOM 671 C C . THR A 1 88 ? 6.648 14.891 -9.581 1.00 88.50 88 THR A C 1
ATOM 673 O O . THR A 1 88 ? 6.626 14.131 -8.612 1.00 88.50 88 THR A O 1
ATOM 676 N N . ASP A 1 89 ? 7.506 15.910 -9.666 1.00 90.50 89 ASP A N 1
ATOM 677 C CA . ASP A 1 89 ? 8.547 16.196 -8.664 1.00 90.50 89 ASP A CA 1
ATOM 678 C C . ASP A 1 89 ? 8.048 17.037 -7.470 1.00 90.50 89 ASP A C 1
ATOM 680 O O . ASP A 1 89 ? 8.840 17.517 -6.660 1.00 90.50 89 ASP A O 1
ATOM 684 N N . THR A 1 90 ? 6.727 17.197 -7.308 1.00 86.44 90 THR A N 1
ATOM 685 C CA . THR A 1 90 ? 6.107 18.027 -6.254 1.00 86.44 90 THR A CA 1
ATOM 686 C C . THR A 1 90 ? 6.620 17.696 -4.846 1.00 86.44 90 THR A C 1
ATOM 688 O O . THR A 1 90 ? 6.760 18.587 -4.013 1.00 86.44 90 THR A O 1
ATOM 691 N N . PHE A 1 91 ? 6.947 16.426 -4.587 1.00 79.81 91 PHE A N 1
ATOM 692 C CA . PHE A 1 91 ? 7.436 15.946 -3.291 1.00 79.81 91 PHE A CA 1
ATOM 693 C C . PHE A 1 91 ? 8.889 15.452 -3.330 1.00 79.81 91 PHE A C 1
ATOM 695 O O . PHE A 1 91 ? 9.319 14.748 -2.415 1.00 79.81 91 PHE A O 1
ATOM 702 N N . LYS A 1 92 ? 9.671 15.812 -4.358 1.00 87.31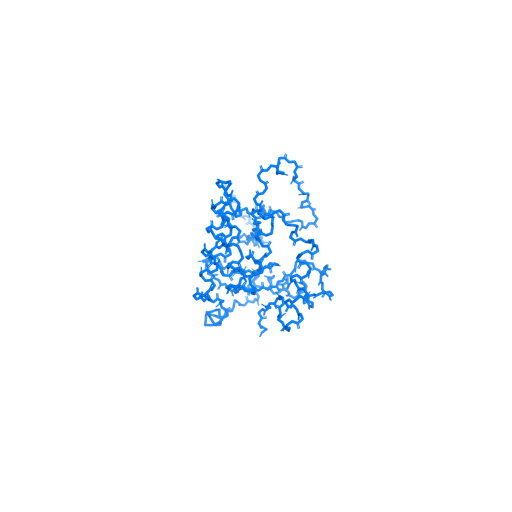 92 LYS A N 1
ATOM 703 C CA . LYS A 1 92 ? 11.068 15.364 -4.504 1.00 87.31 92 LYS A CA 1
ATOM 704 C C . LYS A 1 92 ? 11.924 15.724 -3.285 1.00 87.31 92 LYS A C 1
ATOM 706 O O . LYS A 1 92 ? 12.639 14.873 -2.779 1.00 87.31 92 LYS A O 1
ATOM 711 N N . HIS A 1 93 ? 11.782 16.940 -2.753 1.00 82.00 93 HIS A N 1
ATOM 712 C CA . HIS A 1 93 ? 12.520 17.407 -1.569 1.00 82.00 93 HIS A CA 1
ATOM 713 C C . HIS A 1 93 ? 12.244 16.592 -0.290 1.00 82.00 93 HIS A C 1
ATOM 715 O O . HIS A 1 93 ? 13.086 16.561 0.598 1.00 82.00 93 HIS A O 1
ATOM 721 N N . LEU A 1 94 ? 11.087 15.925 -0.195 1.00 79.06 94 LEU A N 1
ATOM 722 C CA . LEU A 1 94 ? 10.734 15.067 0.945 1.00 79.06 94 LEU A CA 1
ATOM 723 C C . LEU A 1 94 ? 11.066 13.595 0.704 1.00 79.06 94 LEU A C 1
ATOM 725 O O . LEU A 1 94 ? 11.289 12.850 1.650 1.00 79.06 94 LEU A O 1
ATOM 729 N N . THR A 1 95 ? 11.014 13.155 -0.552 1.00 82.88 95 THR A N 1
ATOM 730 C CA . THR A 1 95 ? 11.059 11.728 -0.906 1.00 82.88 95 THR A CA 1
ATOM 731 C C . THR A 1 95 ? 12.399 11.293 -1.480 1.00 82.88 95 THR A C 1
ATOM 733 O O . THR A 1 95 ? 12.692 10.104 -1.470 1.00 82.88 95 THR A O 1
ATOM 736 N N . GLY A 1 96 ? 13.193 12.229 -2.007 1.00 87.00 96 GLY A N 1
ATOM 737 C CA . GLY A 1 96 ? 14.412 11.946 -2.766 1.00 87.00 96 GLY A CA 1
ATOM 738 C C . GLY A 1 96 ? 14.161 11.310 -4.139 1.00 87.00 96 GLY A C 1
ATOM 739 O O . GLY A 1 96 ? 15.117 11.006 -4.846 1.00 87.00 96 GLY A O 1
ATOM 740 N N . LEU A 1 97 ? 12.898 11.109 -4.534 1.00 88.00 97 LEU A N 1
ATOM 741 C CA . LEU A 1 97 ? 12.538 10.395 -5.757 1.00 88.00 97 LEU A CA 1
ATOM 742 C C . LEU A 1 97 ? 12.272 11.365 -6.909 1.00 88.00 97 LEU A C 1
ATOM 744 O O . LEU A 1 97 ? 11.476 12.298 -6.792 1.00 88.00 97 LEU A O 1
ATOM 748 N N . GLU A 1 98 ? 12.922 11.104 -8.040 1.00 91.38 98 GLU A N 1
ATOM 749 C CA . GLU A 1 98 ? 12.734 11.835 -9.292 1.00 91.38 98 GLU A CA 1
ATOM 750 C C . GLU A 1 98 ? 11.703 11.132 -10.173 1.00 91.38 98 GLU A C 1
ATOM 752 O O . GLU A 1 98 ? 11.879 9.971 -10.551 1.00 91.38 98 GLU A O 1
ATOM 757 N N . SER A 1 99 ? 10.645 11.847 -10.557 1.00 91.38 99 SER A N 1
ATOM 758 C CA . SER A 1 99 ? 9.599 11.297 -11.428 1.00 91.38 99 SER A CA 1
ATOM 759 C C . SER A 1 99 ? 10.136 10.910 -12.810 1.00 91.38 99 SER A C 1
ATOM 761 O O . SER A 1 99 ? 9.737 9.886 -13.370 1.00 91.38 99 SER A O 1
ATOM 763 N N . ALA A 1 100 ? 11.092 11.681 -13.340 1.00 92.06 100 ALA A N 1
ATOM 764 C CA . ALA A 1 100 ? 11.670 11.473 -14.666 1.00 92.06 100 ALA A CA 1
ATOM 765 C C . ALA A 1 100 ? 12.288 10.077 -14.843 1.00 92.06 100 ALA A C 1
ATOM 767 O O . ALA A 1 100 ? 12.090 9.465 -15.894 1.00 92.06 100 ALA A O 1
ATOM 768 N N . LYS A 1 101 ? 12.966 9.544 -13.815 1.00 90.50 101 LYS A N 1
ATOM 769 C CA . LYS A 1 101 ? 13.590 8.210 -13.854 1.00 90.50 101 LYS A CA 1
ATOM 770 C C . LYS A 1 101 ? 12.554 7.115 -14.100 1.00 90.50 101 LYS A C 1
ATOM 772 O O . LYS A 1 101 ? 12.677 6.331 -15.039 1.00 90.50 101 LYS A O 1
ATOM 777 N N . HIS A 1 102 ? 11.488 7.110 -13.301 1.00 90.25 102 HIS A N 1
ATOM 778 C CA . HIS A 1 102 ? 10.412 6.133 -13.440 1.00 90.25 102 HIS A CA 1
ATOM 779 C C . HIS A 1 102 ? 9.678 6.271 -14.778 1.00 90.25 102 HIS A C 1
ATOM 781 O O . HIS A 1 102 ? 9.412 5.275 -15.446 1.00 90.25 102 HIS A O 1
ATOM 787 N N . LEU A 1 103 ? 9.370 7.504 -15.194 1.00 92.06 103 LEU A N 1
ATOM 788 C CA . LEU A 1 103 ? 8.669 7.757 -16.453 1.00 92.06 103 LEU A CA 1
ATOM 789 C C . LEU A 1 103 ? 9.500 7.341 -17.675 1.00 92.06 103 LEU A C 1
ATOM 791 O O . LEU A 1 103 ? 8.935 6.835 -18.644 1.00 92.06 103 LEU A O 1
ATOM 795 N N . ALA A 1 104 ? 10.821 7.532 -17.642 1.00 93.00 104 ALA A N 1
ATOM 796 C CA . ALA A 1 104 ? 11.721 7.062 -18.690 1.00 93.00 104 ALA A CA 1
ATOM 797 C C . ALA A 1 104 ? 11.736 5.529 -18.761 1.00 93.00 104 ALA A C 1
ATOM 799 O O . ALA A 1 104 ? 11.517 4.973 -19.836 1.00 93.00 104 ALA A O 1
ATOM 800 N N . ALA A 1 105 ? 11.891 4.855 -17.617 1.00 91.94 105 ALA A N 1
ATOM 801 C CA . ALA A 1 105 ? 11.881 3.396 -17.545 1.00 91.94 105 ALA A CA 1
ATOM 802 C C . ALA A 1 105 ? 10.543 2.803 -18.029 1.00 91.94 105 ALA A C 1
ATOM 804 O O . ALA A 1 105 ? 10.532 1.855 -18.812 1.00 91.94 105 ALA A O 1
ATOM 805 N N . LEU A 1 106 ? 9.415 3.401 -17.627 1.00 91.69 106 LEU A N 1
ATOM 806 C CA . LEU A 1 106 ? 8.081 2.982 -18.063 1.00 91.69 106 LEU A CA 1
ATOM 807 C C . LEU A 1 106 ? 7.915 3.123 -19.583 1.00 91.69 106 LEU A C 1
ATOM 809 O O . LEU A 1 106 ? 7.408 2.211 -20.231 1.00 91.69 106 LEU A O 1
ATOM 813 N N . ARG A 1 107 ? 8.354 4.247 -20.168 1.00 93.31 107 ARG A N 1
ATOM 814 C CA . ARG A 1 107 ? 8.290 4.467 -21.624 1.00 93.31 107 ARG A CA 1
ATOM 815 C C . ARG A 1 107 ? 9.156 3.471 -22.387 1.00 93.31 107 ARG A C 1
ATOM 817 O O . ARG A 1 107 ? 8.680 2.934 -23.382 1.00 93.31 107 ARG A O 1
ATOM 824 N N . ALA A 1 108 ? 10.379 3.225 -21.922 1.00 94.38 108 ALA A N 1
ATOM 825 C CA . ALA A 1 108 ? 11.280 2.260 -22.542 1.00 94.38 108 ALA A CA 1
ATOM 826 C C . ALA A 1 108 ? 10.666 0.853 -22.527 1.00 94.38 108 ALA A C 1
ATOM 828 O O . ALA A 1 108 ? 10.614 0.186 -23.556 1.00 94.38 108 ALA A O 1
ATOM 829 N N . TRP A 1 109 ? 10.102 0.431 -21.391 1.00 92.88 109 TRP A N 1
ATOM 830 C CA . TRP A 1 109 ? 9.422 -0.861 -21.280 1.00 92.88 109 TRP A CA 1
ATOM 831 C C . TRP A 1 109 ? 8.213 -0.968 -22.218 1.00 92.88 109 TRP A C 1
ATOM 833 O O . TRP A 1 109 ? 8.101 -1.925 -22.981 1.00 92.88 109 TRP A O 1
ATOM 843 N N . VAL A 1 110 ? 7.347 0.049 -22.237 1.00 90.50 110 VAL A N 1
ATOM 844 C CA . VAL A 1 110 ? 6.163 0.093 -23.112 1.00 90.50 110 VAL A CA 1
ATOM 845 C C . VAL A 1 110 ? 6.529 0.052 -24.601 1.00 90.50 110 VAL A C 1
ATOM 847 O O . VAL A 1 110 ? 5.807 -0.548 -25.395 1.00 90.50 110 VAL A O 1
ATOM 850 N N . ARG A 1 111 ? 7.647 0.672 -24.994 1.00 93.44 111 ARG A N 1
ATOM 851 C CA . ARG A 1 111 ? 8.150 0.656 -26.378 1.00 93.44 111 ARG A CA 1
ATOM 852 C C . ARG A 1 111 ? 8.937 -0.608 -26.731 1.00 93.44 111 ARG A C 1
ATOM 854 O O . ARG A 1 111 ? 9.341 -0.753 -27.880 1.00 93.44 111 ARG A O 1
ATOM 861 N N . GLY A 1 112 ? 9.157 -1.510 -25.774 1.00 91.56 112 GLY A N 1
ATOM 862 C CA . GLY A 1 112 ? 9.991 -2.699 -25.960 1.00 91.56 112 GLY A CA 1
ATOM 863 C C . GLY A 1 112 ? 11.496 -2.407 -26.001 1.00 91.56 112 GLY A C 1
ATOM 864 O O . GLY A 1 112 ? 12.272 -3.275 -26.382 1.00 91.56 112 GLY A O 1
ATOM 865 N N . GLU A 1 113 ? 11.916 -1.204 -25.603 1.00 94.44 113 GLU A N 1
ATOM 866 C CA . GLU A 1 113 ? 13.321 -0.780 -25.506 1.00 94.44 113 GLU A CA 1
ATOM 867 C C . GLU A 1 113 ? 13.991 -1.310 -24.225 1.00 94.44 113 GLU A C 1
ATOM 869 O O . GLU A 1 113 ? 15.214 -1.375 -24.143 1.00 94.44 113 GLU A O 1
ATOM 874 N N . ALA A 1 114 ? 13.194 -1.696 -23.222 1.00 90.12 114 ALA A N 1
ATOM 875 C CA . ALA A 1 114 ? 13.662 -2.306 -21.983 1.00 90.12 114 ALA A CA 1
ATOM 876 C C . ALA A 1 114 ? 12.915 -3.613 -21.700 1.00 90.12 114 ALA A C 1
ATOM 878 O O . ALA A 1 114 ? 11.683 -3.666 -21.749 1.00 90.12 114 ALA A O 1
ATOM 879 N N . ALA A 1 115 ? 13.664 -4.663 -21.363 1.00 84.00 115 ALA A N 1
ATOM 880 C CA . ALA A 1 115 ? 13.087 -5.911 -20.883 1.00 84.00 115 ALA A CA 1
ATOM 881 C C . ALA A 1 115 ? 12.490 -5.726 -19.471 1.00 84.00 115 ALA A C 1
ATOM 883 O O . ALA A 1 115 ? 12.993 -4.908 -18.694 1.00 84.00 115 ALA A O 1
ATOM 884 N N . PRO A 1 116 ? 11.428 -6.474 -19.113 1.00 85.25 116 PRO A N 1
ATOM 885 C CA . PRO A 1 116 ? 10.985 -6.551 -17.724 1.00 85.25 116 PRO A CA 1
ATOM 886 C C . PRO A 1 116 ? 12.083 -7.162 -16.842 1.00 85.25 116 PRO A C 1
ATOM 888 O O . PRO A 1 116 ? 13.032 -7.769 -17.343 1.00 85.25 116 PRO A O 1
ATOM 891 N N . LEU A 1 117 ? 11.923 -7.048 -15.520 1.00 90.50 117 LEU A N 1
ATOM 892 C CA . LEU A 1 117 ? 12.760 -7.817 -14.601 1.00 90.50 117 LEU A CA 1
ATOM 893 C C . LEU A 1 117 ? 12.593 -9.314 -14.887 1.00 90.50 117 LEU A C 1
ATOM 895 O O . LEU A 1 117 ? 11.492 -9.771 -15.211 1.00 90.50 117 LEU A O 1
ATOM 899 N N . ASP A 1 118 ? 13.678 -10.075 -14.752 1.00 92.00 118 ASP A N 1
ATOM 900 C CA . ASP A 1 118 ? 13.599 -11.525 -14.871 1.00 92.00 118 ASP A CA 1
ATOM 901 C C . ASP A 1 118 ? 12.700 -12.114 -13.770 1.00 92.00 118 ASP A C 1
ATOM 903 O O . ASP A 1 118 ? 12.517 -11.541 -12.693 1.00 92.00 118 ASP A O 1
ATOM 907 N N . GLU A 1 119 ? 12.105 -13.272 -14.042 1.00 91.94 119 GLU A N 1
ATOM 908 C CA . GLU A 1 119 ? 11.085 -13.845 -13.164 1.00 91.94 119 GLU A CA 1
ATOM 909 C C . GLU A 1 119 ? 11.634 -14.208 -11.773 1.00 91.94 119 GLU A C 1
ATOM 911 O O . GLU A 1 119 ? 10.924 -14.073 -10.773 1.00 91.94 119 GLU A O 1
ATOM 916 N N . ALA A 1 120 ? 12.898 -14.635 -11.684 1.00 94.25 120 ALA A N 1
ATOM 917 C CA . ALA A 1 120 ? 13.535 -14.949 -10.408 1.00 94.25 120 ALA A CA 1
ATOM 918 C C . ALA A 1 120 ? 13.737 -13.676 -9.575 1.00 94.25 120 ALA A C 1
ATOM 920 O O . ALA A 1 120 ? 13.445 -13.663 -8.376 1.00 94.25 120 ALA A O 1
ATOM 921 N N . ARG A 1 121 ? 14.145 -12.581 -10.218 1.00 94.19 121 ARG A N 1
ATOM 922 C CA . ARG A 1 121 ? 14.291 -11.267 -9.600 1.00 94.19 121 ARG A CA 1
ATOM 923 C C . ARG A 1 121 ? 12.952 -10.685 -9.178 1.00 94.19 121 ARG A C 1
ATOM 925 O O . ARG A 1 121 ? 12.866 -10.167 -8.067 1.00 94.19 121 ARG A O 1
ATOM 932 N N . VAL A 1 122 ? 11.901 -10.816 -9.992 1.00 94.38 122 VAL A N 1
ATOM 933 C CA . VAL A 1 122 ? 10.537 -10.444 -9.584 1.00 94.38 122 VAL A CA 1
ATOM 934 C C . VAL A 1 122 ? 10.148 -11.217 -8.328 1.00 94.38 122 VAL A C 1
ATOM 936 O O . VAL A 1 122 ? 9.786 -10.592 -7.336 1.00 94.38 122 VAL A O 1
ATOM 939 N N . ARG A 1 123 ? 10.280 -12.551 -8.318 1.00 93.44 123 ARG A N 1
ATOM 940 C CA . ARG A 1 123 ? 9.941 -13.370 -7.141 1.00 93.44 123 ARG A CA 1
ATOM 941 C C . ARG A 1 123 ? 10.717 -12.964 -5.889 1.00 93.44 123 ARG A C 1
ATOM 943 O O . ARG A 1 123 ? 10.126 -12.917 -4.817 1.00 93.44 123 ARG A O 1
ATOM 950 N N . ALA A 1 124 ? 12.001 -12.643 -6.024 1.00 93.88 124 ALA A N 1
ATOM 951 C CA . ALA A 1 124 ? 12.833 -12.204 -4.906 1.00 93.88 124 ALA A CA 1
ATOM 952 C C . ALA A 1 124 ? 12.428 -10.826 -4.349 1.00 93.88 124 ALA A C 1
ATOM 954 O O . ALA A 1 124 ? 12.647 -10.552 -3.172 1.00 93.88 124 ALA A O 1
ATOM 955 N N . LEU A 1 125 ? 11.862 -9.956 -5.189 1.00 94.12 125 LEU A N 1
ATOM 956 C CA . LEU A 1 125 ? 11.480 -8.589 -4.825 1.00 94.12 125 LEU A CA 1
ATOM 957 C C . LEU A 1 125 ? 9.998 -8.439 -4.452 1.00 94.12 125 LEU A C 1
ATOM 959 O O . LEU A 1 125 ? 9.621 -7.413 -3.886 1.00 94.12 125 LEU A O 1
ATOM 963 N N . VAL A 1 126 ? 9.144 -9.422 -4.757 1.00 92.19 126 VAL A N 1
ATOM 964 C CA . VAL A 1 126 ? 7.734 -9.408 -4.346 1.00 92.19 126 VAL A CA 1
ATOM 965 C C . VAL A 1 126 ? 7.652 -9.504 -2.817 1.00 92.19 126 VAL A C 1
ATOM 967 O O . VAL A 1 126 ? 8.082 -10.504 -2.238 1.00 92.19 126 VAL A O 1
ATOM 970 N N . PRO A 1 127 ? 7.069 -8.504 -2.132 1.00 87.12 127 PRO A N 1
ATOM 971 C CA . PRO A 1 127 ? 6.927 -8.557 -0.687 1.00 87.12 127 PRO A CA 1
ATOM 972 C C . PRO A 1 127 ? 5.836 -9.559 -0.309 1.00 87.12 127 PRO A C 1
ATOM 974 O O . PRO A 1 127 ? 4.655 -9.342 -0.584 1.00 87.12 127 PRO A O 1
ATOM 977 N N . LEU A 1 128 ? 6.213 -10.634 0.378 1.00 90.06 128 LEU A N 1
ATOM 978 C CA . LEU A 1 128 ? 5.257 -11.621 0.876 1.00 90.06 128 LEU A CA 1
ATOM 979 C C . LEU A 1 128 ? 4.652 -11.189 2.222 1.00 90.06 128 LEU A C 1
ATOM 981 O O . LEU A 1 128 ? 5.344 -10.591 3.053 1.00 90.06 128 LEU A O 1
ATOM 985 N N . PRO A 1 129 ? 3.362 -11.475 2.465 1.00 90.31 129 PRO A N 1
ATOM 986 C CA . PRO A 1 129 ? 2.725 -11.146 3.730 1.00 90.31 129 PRO A CA 1
ATOM 987 C C . PRO A 1 129 ? 3.222 -12.074 4.850 1.00 90.31 129 PRO A C 1
ATOM 989 O O . PRO A 1 129 ? 3.190 -13.298 4.729 1.00 90.31 129 PRO A O 1
ATOM 992 N N . SER A 1 130 ? 3.638 -11.495 5.977 1.00 94.69 130 SER A N 1
ATOM 993 C CA . SER A 1 130 ? 3.976 -12.257 7.186 1.00 94.69 130 SER A CA 1
ATOM 994 C C . SER A 1 130 ? 2.711 -12.700 7.939 1.00 94.69 130 SER A C 1
ATOM 996 O O . SER A 1 130 ? 1.663 -12.074 7.768 1.00 94.69 130 SER A O 1
ATOM 998 N N . PRO A 1 131 ? 2.776 -13.714 8.825 1.00 96.94 131 PRO A N 1
ATOM 999 C CA . PRO A 1 131 ? 1.634 -14.097 9.662 1.00 96.94 131 PRO A CA 1
ATOM 1000 C C . PRO A 1 131 ? 1.060 -12.927 10.477 1.00 96.94 131 PRO A C 1
ATOM 1002 O O . PRO A 1 131 ? -0.150 -12.721 10.495 1.00 96.94 131 PRO A O 1
ATOM 1005 N N . ALA A 1 132 ? 1.926 -12.098 11.073 1.00 97.56 132 ALA A N 1
ATOM 1006 C CA . ALA A 1 132 ? 1.505 -10.896 11.797 1.00 97.56 132 ALA A CA 1
ATOM 1007 C C . ALA A 1 132 ? 0.835 -9.865 10.872 1.00 97.56 132 ALA A C 1
ATOM 1009 O O . ALA A 1 132 ? -0.174 -9.274 11.244 1.00 97.56 132 ALA A O 1
ATOM 1010 N N . GLY A 1 133 ? 1.347 -9.685 9.649 1.00 96.31 133 GLY A N 1
ATOM 1011 C CA . GLY A 1 133 ? 0.732 -8.811 8.648 1.00 96.31 133 GLY A CA 1
ATOM 1012 C C . GLY A 1 133 ? -0.639 -9.312 8.186 1.00 96.31 133 GLY A C 1
ATOM 1013 O O . GLY A 1 133 ? -1.567 -8.522 8.035 1.00 96.31 133 GLY A O 1
ATOM 1014 N N . GLN A 1 134 ? -0.804 -10.626 8.019 1.00 95.75 134 GLN A N 1
ATOM 1015 C CA . GLN A 1 134 ? -2.100 -11.232 7.695 1.00 95.75 134 GLN A CA 1
ATOM 1016 C C . GLN A 1 134 ? -3.097 -11.053 8.841 1.00 95.75 134 GLN A C 1
ATOM 1018 O O . GLN A 1 134 ? -4.236 -10.649 8.605 1.00 95.75 134 GLN A O 1
ATOM 1023 N N . GLN A 1 135 ? -2.660 -11.262 10.087 1.00 98.00 135 GLN A N 1
ATOM 1024 C CA . GLN A 1 135 ? -3.490 -10.984 11.255 1.00 98.00 135 GLN A CA 1
ATOM 1025 C C . GLN A 1 135 ? -3.865 -9.498 11.326 1.00 98.00 135 GLN A C 1
ATOM 1027 O O . GLN A 1 135 ? -5.030 -9.180 11.532 1.00 98.00 135 GLN A O 1
ATOM 1032 N N . ALA A 1 136 ? -2.925 -8.581 11.081 1.00 97.75 136 ALA A N 1
ATOM 1033 C CA . ALA A 1 136 ? -3.204 -7.147 11.057 1.00 97.75 136 ALA A CA 1
ATOM 1034 C C . ALA A 1 136 ? -4.280 -6.776 10.023 1.00 97.75 136 ALA A C 1
ATOM 1036 O O . ALA A 1 136 ? -5.178 -5.988 10.318 1.00 97.75 136 ALA A O 1
ATOM 1037 N N . ARG A 1 137 ? -4.231 -7.369 8.824 1.00 95.50 137 ARG A N 1
ATOM 1038 C CA . ARG A 1 137 ? -5.251 -7.175 7.780 1.00 95.50 137 ARG A CA 1
ATOM 1039 C C . ARG A 1 137 ? -6.603 -7.765 8.180 1.00 95.50 137 ARG A C 1
ATOM 1041 O O . ARG A 1 137 ? -7.629 -7.137 7.927 1.00 95.50 137 ARG A O 1
ATOM 1048 N N . ALA A 1 138 ? -6.620 -8.912 8.859 1.00 96.12 138 ALA A N 1
ATOM 1049 C CA . ALA A 1 138 ? -7.847 -9.494 9.401 1.00 96.12 138 ALA A CA 1
ATOM 1050 C C . ALA A 1 138 ? -8.481 -8.599 10.483 1.00 96.12 138 ALA A C 1
ATOM 1052 O O . ALA A 1 138 ? -9.680 -8.328 10.429 1.00 96.12 138 ALA A O 1
ATOM 1053 N N . GLU A 1 139 ? -7.677 -8.075 11.413 1.00 98.19 139 GLU A N 1
ATOM 1054 C CA . GLU A 1 139 ? -8.106 -7.100 12.426 1.00 98.19 139 GLU A CA 1
ATOM 1055 C C . GLU A 1 139 ? -8.662 -5.829 11.763 1.00 98.19 139 GLU A C 1
ATOM 1057 O O . GLU A 1 139 ? -9.762 -5.374 12.078 1.00 98.19 139 GLU A O 1
ATOM 1062 N N . PHE A 1 140 ? -7.952 -5.290 10.768 1.00 96.44 140 PHE A N 1
ATOM 1063 C CA . PHE A 1 140 ? -8.411 -4.146 9.983 1.00 96.44 140 PHE A CA 1
ATOM 1064 C C . PHE A 1 140 ? -9.758 -4.419 9.291 1.00 96.44 140 PHE A C 1
ATOM 1066 O O . PHE A 1 140 ? -10.678 -3.601 9.384 1.00 96.44 140 PHE A O 1
ATOM 1073 N N . GLY A 1 141 ? -9.894 -5.571 8.630 1.00 94.44 141 GLY A N 1
ATOM 1074 C CA . GLY A 1 141 ? -11.120 -5.994 7.955 1.00 94.44 141 GLY A CA 1
ATOM 1075 C C . GLY A 1 141 ? -12.298 -6.167 8.915 1.00 94.44 141 GLY A C 1
ATOM 1076 O O . GLY A 1 141 ? -13.404 -5.706 8.625 1.00 94.44 141 GLY A O 1
ATOM 1077 N N . LEU A 1 142 ? -12.068 -6.750 10.093 1.00 96.50 142 LEU A N 1
ATOM 1078 C CA . LEU A 1 142 ? -13.090 -6.889 11.130 1.00 96.50 142 LEU A CA 1
ATOM 1079 C C . LEU A 1 142 ? -13.512 -5.528 11.701 1.00 96.50 142 LEU A C 1
ATOM 1081 O O . LEU A 1 142 ? -14.708 -5.256 11.822 1.00 96.50 142 LEU A O 1
ATOM 1085 N N . GLY A 1 143 ? -12.555 -4.643 11.993 1.00 96.50 143 GLY A N 1
ATOM 1086 C CA . GLY A 1 143 ? -12.841 -3.276 12.431 1.00 96.50 143 GLY A CA 1
ATOM 1087 C C . GLY A 1 143 ? -13.692 -2.517 11.409 1.00 96.50 143 GLY A C 1
ATOM 1088 O O . GLY A 1 143 ? -14.707 -1.915 11.760 1.00 96.50 143 GLY A O 1
ATOM 1089 N N . ARG A 1 144 ? -13.351 -2.621 10.120 1.00 94.31 144 ARG A N 1
ATOM 1090 C CA . ARG A 1 144 ? -14.158 -2.059 9.028 1.00 94.31 144 ARG A CA 1
ATOM 1091 C C . ARG A 1 144 ? -15.587 -2.591 9.020 1.00 94.31 144 ARG A C 1
ATOM 1093 O O . ARG A 1 144 ? -16.533 -1.809 9.006 1.00 94.31 144 ARG A O 1
ATOM 1100 N N . TRP A 1 145 ? -15.735 -3.913 9.046 1.00 94.50 145 TRP A N 1
ATOM 1101 C CA . TRP A 1 145 ? -17.036 -4.579 9.019 1.00 94.50 145 TRP A CA 1
ATOM 1102 C C . TRP A 1 145 ? -17.932 -4.152 10.194 1.00 94.50 145 TRP A C 1
ATOM 1104 O O . TRP A 1 145 ? -19.149 -4.023 10.036 1.00 94.50 145 TRP A O 1
ATOM 1114 N N . LEU A 1 146 ? -17.333 -3.895 11.365 1.00 96.88 146 LEU A N 1
ATOM 1115 C CA . LEU A 1 146 ? -18.016 -3.365 12.547 1.00 96.88 146 LEU A CA 1
ATOM 1116 C C . LEU A 1 146 ? -18.455 -1.906 12.359 1.00 96.88 146 LEU A C 1
ATOM 1118 O O . LEU A 1 146 ? -19.604 -1.584 12.668 1.00 96.88 146 LEU A O 1
ATOM 1122 N N . VAL A 1 147 ? -17.589 -1.035 11.826 1.00 95.31 147 VAL A N 1
ATOM 1123 C CA . VAL A 1 147 ? -17.939 0.365 11.509 1.00 95.31 147 VAL A CA 1
ATOM 1124 C C . VAL A 1 147 ? -19.100 0.432 10.520 1.00 95.31 147 VAL A C 1
ATOM 1126 O O . VAL A 1 147 ? -20.053 1.174 10.748 1.00 95.31 147 VAL A O 1
ATOM 1129 N N . GLU A 1 148 ? -19.074 -0.393 9.472 1.00 92.69 148 GLU A N 1
ATOM 1130 C CA . GLU A 1 148 ? -20.147 -0.486 8.469 1.00 92.69 148 GLU A CA 1
ATOM 1131 C C . GLU A 1 148 ? -21.503 -0.902 9.081 1.00 92.69 148 GLU A C 1
ATOM 1133 O O . GLU A 1 148 ? -22.553 -0.653 8.493 1.00 92.69 148 GLU A O 1
ATOM 1138 N N . ARG A 1 149 ? -21.498 -1.485 10.287 1.00 96.44 149 ARG A N 1
ATOM 1139 C CA . ARG A 1 149 ? -22.686 -1.879 11.067 1.00 96.44 149 ARG A CA 1
ATOM 1140 C C . ARG A 1 149 ? -22.996 -0.940 12.233 1.00 96.44 149 ARG A C 1
ATOM 1142 O O . ARG A 1 149 ? -23.761 -1.304 13.122 1.00 96.44 149 ARG A O 1
ATOM 1149 N N . GLY A 1 150 ? -22.387 0.244 12.267 1.00 96.81 150 GLY A N 1
ATOM 1150 C CA . GLY A 1 150 ? -22.598 1.229 13.330 1.00 96.81 150 GLY A CA 1
ATOM 1151 C C . GLY A 1 150 ? -21.964 0.853 14.674 1.00 96.81 150 GLY A C 1
ATOM 1152 O O . GLY A 1 150 ? -22.259 1.482 15.684 1.00 96.81 150 GLY A O 1
ATOM 1153 N N . ARG A 1 151 ? -21.075 -0.148 14.716 1.00 97.62 151 ARG A N 1
ATOM 1154 C CA . ARG A 1 151 ? -20.415 -0.630 15.942 1.00 97.62 151 ARG A CA 1
ATOM 1155 C C . ARG A 1 151 ? -19.010 -0.043 16.099 1.00 97.62 151 ARG A C 1
ATOM 1157 O O . ARG A 1 151 ? -18.043 -0.782 16.276 1.00 97.62 151 ARG A O 1
ATOM 1164 N N . ALA A 1 152 ? -18.894 1.282 16.012 1.00 95.44 152 ALA A N 1
ATOM 1165 C CA . ALA A 1 152 ? -17.605 1.979 16.007 1.00 95.44 152 ALA A CA 1
ATOM 1166 C C . ALA A 1 152 ? -16.778 1.743 17.287 1.00 95.44 152 ALA A C 1
ATOM 1168 O O . ALA A 1 152 ? -15.579 1.499 17.200 1.00 95.44 152 ALA A O 1
ATOM 1169 N N . GLU A 1 153 ? -17.418 1.721 18.458 1.00 95.50 153 GLU A N 1
ATOM 1170 C CA . GLU A 1 153 ? -16.743 1.442 19.734 1.00 95.50 153 GLU A CA 1
ATOM 1171 C C . GLU A 1 153 ? -16.106 0.043 19.749 1.00 95.50 153 GLU A C 1
ATOM 1173 O O . GLU A 1 153 ? -14.942 -0.126 20.102 1.00 95.50 153 GLU A O 1
ATOM 1178 N N . ALA A 1 154 ? -16.833 -0.967 19.259 1.00 96.88 154 ALA A N 1
ATOM 1179 C CA . ALA A 1 154 ? -16.292 -2.314 19.120 1.00 96.88 154 ALA A CA 1
ATOM 1180 C C . ALA A 1 154 ? -15.161 -2.371 18.077 1.00 96.88 154 ALA A C 1
ATOM 1182 O O . ALA A 1 154 ? -14.226 -3.152 18.241 1.00 96.88 154 ALA A O 1
ATOM 1183 N N . ALA A 1 155 ? -15.230 -1.578 17.006 1.00 98.12 155 ALA A N 1
ATOM 1184 C CA . ALA A 1 155 ? -14.210 -1.556 15.960 1.00 98.12 155 ALA A CA 1
ATOM 1185 C C . ALA A 1 155 ? -12.854 -1.021 16.445 1.00 98.12 155 ALA A C 1
ATOM 1187 O O . ALA A 1 155 ? -11.816 -1.469 15.959 1.00 98.12 155 ALA A O 1
ATOM 1188 N N . GLU A 1 156 ? -12.855 -0.100 17.411 1.00 97.75 156 GLU A N 1
ATOM 1189 C CA . GLU A 1 156 ? -11.655 0.616 17.853 1.00 97.75 156 GLU A CA 1
ATOM 1190 C C . GLU A 1 156 ? -10.527 -0.327 18.287 1.00 97.75 156 GLU A C 1
ATOM 1192 O O . GLU A 1 156 ? -9.393 -0.194 17.820 1.00 97.75 156 GLU A O 1
ATOM 1197 N N . ARG A 1 157 ? -10.845 -1.347 19.096 1.00 97.69 157 ARG A N 1
ATOM 1198 C CA . ARG A 1 157 ? -9.852 -2.327 19.572 1.00 97.69 157 ARG A CA 1
ATOM 1199 C C . ARG A 1 157 ? -9.150 -3.064 18.428 1.00 97.69 157 ARG A C 1
ATOM 1201 O O . ARG A 1 157 ? -7.959 -3.343 18.513 1.00 97.69 157 ARG A O 1
ATOM 1208 N N . HIS A 1 158 ? -9.872 -3.331 17.341 1.00 98.50 158 HIS A N 1
ATOM 1209 C CA . HIS A 1 158 ? -9.334 -4.019 16.172 1.00 98.50 158 HIS A CA 1
ATOM 1210 C C . HIS A 1 158 ? -8.432 -3.100 15.346 1.00 98.50 158 HIS A C 1
ATOM 1212 O O . HIS A 1 158 ? -7.370 -3.516 14.893 1.00 98.50 158 HIS A O 1
ATOM 1218 N N . PHE A 1 159 ? -8.791 -1.822 15.196 1.00 98.19 159 PHE A N 1
ATOM 1219 C CA . PHE A 1 159 ? -7.925 -0.858 14.514 1.00 98.19 159 PHE A CA 1
ATOM 1220 C C . PHE A 1 159 ? -6.624 -0.593 15.273 1.00 98.19 159 PHE A C 1
ATOM 1222 O O . PHE A 1 159 ? -5.568 -0.488 14.647 1.00 98.19 159 PHE A O 1
ATOM 1229 N N . VAL A 1 160 ? -6.689 -0.516 16.605 1.00 97.88 160 VAL A N 1
ATOM 1230 C CA . VAL A 1 160 ? -5.498 -0.421 17.460 1.00 97.88 160 VAL A CA 1
ATOM 1231 C C . VAL A 1 160 ? -4.628 -1.663 17.273 1.00 97.88 160 VAL A C 1
ATOM 1233 O O . VAL A 1 160 ? -3.466 -1.534 16.887 1.00 97.88 160 VAL A O 1
ATOM 1236 N N . ARG A 1 161 ? -5.211 -2.861 17.415 1.00 98.56 161 ARG A N 1
ATOM 1237 C CA . ARG A 1 161 ? -4.481 -4.124 17.275 1.00 98.56 161 ARG A CA 1
ATOM 1238 C C . ARG A 1 161 ? -3.838 -4.297 15.898 1.00 98.56 161 ARG A C 1
ATOM 1240 O O . ARG A 1 161 ? -2.690 -4.722 15.804 1.00 98.56 161 ARG A O 1
ATOM 1247 N N . ALA A 1 162 ? -4.543 -3.927 14.831 1.00 98.19 162 ALA A N 1
ATOM 1248 C CA . ALA A 1 162 ? -4.009 -3.956 13.473 1.00 98.19 162 ALA A CA 1
ATOM 1249 C C . ALA A 1 162 ? -2.759 -3.068 13.331 1.00 98.19 162 ALA A C 1
ATOM 1251 O O . ALA A 1 162 ? -1.767 -3.476 12.729 1.00 98.19 162 ALA A O 1
ATOM 1252 N N . GLY A 1 163 ? -2.787 -1.866 13.918 1.00 97.12 163 GLY A N 1
ATOM 1253 C CA . GLY A 1 163 ? -1.651 -0.945 13.907 1.00 97.12 163 GLY A CA 1
ATOM 1254 C C . GLY A 1 163 ? -0.450 -1.436 14.721 1.00 97.12 163 GLY A C 1
ATOM 1255 O O . GLY A 1 163 ? 0.684 -1.214 14.302 1.00 97.12 163 GLY A O 1
ATOM 1256 N N . GLU A 1 164 ? -0.686 -2.118 15.844 1.00 97.56 164 GLU A N 1
ATOM 1257 C CA . GLU A 1 164 ? 0.365 -2.746 16.662 1.00 97.56 164 GLU A CA 1
ATOM 1258 C C . GLU A 1 164 ? 1.039 -3.921 15.945 1.00 97.56 164 GLU A C 1
ATOM 1260 O O . GLU A 1 164 ? 2.258 -4.057 15.993 1.00 97.56 164 GLU A O 1
ATOM 1265 N N . LEU A 1 165 ? 0.251 -4.765 15.270 1.00 98.31 165 LEU A N 1
ATOM 1266 C CA . LEU A 1 165 ? 0.747 -5.933 14.536 1.00 98.31 165 LEU A CA 1
ATOM 1267 C C . LEU A 1 165 ? 1.525 -5.546 13.270 1.00 98.31 165 LEU A C 1
ATOM 1269 O O . LEU A 1 165 ? 2.470 -6.236 12.887 1.00 98.31 165 LEU A O 1
ATOM 1273 N N . ALA A 1 166 ? 1.136 -4.450 12.613 1.00 96.44 166 ALA A N 1
ATOM 1274 C CA . ALA A 1 166 ? 1.758 -3.969 11.383 1.00 96.44 166 ALA A CA 1
ATOM 1275 C C . ALA A 1 166 ? 2.112 -2.470 11.468 1.00 96.44 166 ALA A C 1
ATOM 1277 O O . ALA A 1 166 ? 1.546 -1.647 10.743 1.00 96.44 166 ALA A O 1
ATOM 1278 N N . PRO A 1 167 ? 3.102 -2.084 12.298 1.00 95.56 167 PRO A N 1
ATOM 1279 C CA . PRO A 1 167 ? 3.446 -0.678 12.510 1.00 95.56 167 PRO A CA 1
ATOM 1280 C C . PRO A 1 167 ? 3.994 0.011 11.246 1.00 95.56 167 PRO A C 1
ATOM 1282 O O . PRO A 1 167 ? 3.914 1.235 11.124 1.00 95.56 167 PRO A O 1
ATOM 1285 N N . HIS A 1 168 ? 4.507 -0.780 10.300 1.00 94.00 168 HIS A N 1
ATOM 1286 C CA . HIS A 1 168 ? 5.025 -0.353 9.001 1.00 94.00 168 HIS A CA 1
ATOM 1287 C C . HIS A 1 168 ? 3.939 -0.172 7.927 1.00 94.00 168 HIS A C 1
ATOM 1289 O O . HIS A 1 168 ? 4.231 0.378 6.865 1.00 94.00 168 HIS A O 1
ATOM 1295 N N . ASP A 1 169 ? 2.710 -0.644 8.165 1.00 95.31 169 ASP A N 1
ATOM 1296 C CA . ASP A 1 169 ? 1.627 -0.602 7.185 1.00 95.31 169 ASP A CA 1
ATOM 1297 C C . ASP A 1 169 ? 0.778 0.663 7.364 1.00 95.31 169 ASP A C 1
ATOM 1299 O O . ASP A 1 169 ? -0.142 0.759 8.182 1.00 95.31 169 ASP A O 1
ATOM 1303 N N . PHE A 1 170 ? 1.083 1.668 6.550 1.00 94.31 170 PHE A N 1
ATOM 1304 C CA . PHE A 1 170 ? 0.341 2.918 6.486 1.00 94.31 170 PHE A CA 1
ATOM 1305 C C . PHE A 1 170 ? -1.003 2.764 5.768 1.00 94.31 170 PHE A C 1
ATOM 1307 O O . PHE A 1 170 ? -1.875 3.616 5.944 1.00 94.31 170 PHE A O 1
ATOM 1314 N N . THR A 1 171 ? -1.238 1.686 5.011 1.00 93.69 171 THR A N 1
ATOM 1315 C CA . THR A 1 171 ? -2.586 1.387 4.502 1.00 93.69 171 THR A CA 1
ATOM 1316 C C . THR A 1 171 ? -3.533 0.969 5.623 1.00 93.69 171 THR A C 1
ATOM 1318 O O . THR A 1 171 ? -4.722 1.261 5.525 1.00 93.69 171 THR A O 1
ATOM 1321 N N . ILE A 1 172 ? -3.004 0.407 6.713 1.00 95.06 172 ILE A N 1
ATOM 1322 C CA . ILE A 1 172 ? -3.737 0.131 7.952 1.00 95.06 172 ILE A CA 1
ATOM 1323 C C . ILE A 1 172 ? -3.746 1.376 8.846 1.00 95.06 172 ILE A C 1
ATOM 1325 O O . ILE A 1 172 ? -4.798 1.975 9.078 1.00 95.06 172 ILE A O 1
ATOM 1329 N N . ARG A 1 173 ? -2.584 1.832 9.329 1.00 95.31 173 ARG A N 1
ATOM 1330 C CA . ARG A 1 173 ? -2.518 2.870 10.376 1.00 95.31 173 ARG A CA 1
ATOM 1331 C C . ARG A 1 173 ? -3.157 4.190 9.956 1.00 95.31 173 ARG A C 1
ATOM 1333 O O . ARG A 1 173 ? -3.954 4.752 10.700 1.00 95.31 173 ARG A O 1
ATOM 1340 N N . ARG A 1 174 ? -2.847 4.667 8.747 1.00 94.88 174 ARG A N 1
ATOM 1341 C CA . ARG A 1 174 ? -3.455 5.884 8.190 1.00 94.88 174 ARG A CA 1
ATOM 1342 C C . ARG A 1 174 ? -4.825 5.598 7.577 1.00 94.88 174 ARG A C 1
ATOM 1344 O O . ARG A 1 174 ? -5.710 6.443 7.657 1.00 94.88 174 ARG A O 1
ATOM 1351 N N . GLY A 1 175 ? -5.024 4.412 6.997 1.00 92.44 175 GLY A N 1
ATOM 1352 C CA . GLY A 1 175 ? -6.300 4.029 6.382 1.00 92.44 175 GLY A CA 1
ATOM 1353 C C . GLY A 1 175 ? -7.458 3.887 7.372 1.00 92.44 175 GLY A C 1
ATOM 1354 O O . GLY A 1 175 ? -8.600 4.135 6.998 1.00 92.44 175 GLY A O 1
ATOM 1355 N N . THR A 1 176 ? -7.185 3.563 8.640 1.00 94.56 176 THR A N 1
ATOM 1356 C CA . THR A 1 176 ? -8.215 3.519 9.694 1.00 94.56 176 THR A CA 1
ATOM 1357 C C . THR A 1 176 ? -8.653 4.892 10.191 1.00 94.56 176 THR A C 1
ATOM 1359 O O . THR A 1 176 ? -9.765 5.016 10.698 1.00 94.56 176 THR A O 1
ATOM 1362 N N . MET A 1 177 ? -7.826 5.932 10.036 1.00 95.12 177 MET A N 1
ATOM 1363 C CA . MET A 1 177 ? -8.073 7.249 10.637 1.00 95.12 177 MET A CA 1
ATOM 1364 C C . MET A 1 177 ? -9.448 7.839 10.279 1.00 95.12 177 MET A C 1
ATOM 1366 O O . MET A 1 177 ? -10.183 8.170 11.210 1.00 95.12 177 MET A O 1
ATOM 1370 N N . PRO A 1 178 ? -9.885 7.882 9.002 1.00 92.25 178 PRO A N 1
ATOM 1371 C CA . PRO A 1 178 ? -11.202 8.424 8.662 1.00 92.25 178 PRO A CA 1
ATOM 1372 C C . PRO A 1 178 ? -12.363 7.670 9.322 1.00 92.25 178 PRO A C 1
ATOM 1374 O O . PRO A 1 178 ? -13.345 8.284 9.725 1.00 92.25 178 PRO A O 1
ATOM 1377 N N . MET A 1 179 ? -12.241 6.347 9.476 1.00 93.19 179 MET A N 1
ATOM 1378 C CA . MET A 1 179 ? -13.264 5.503 10.114 1.00 93.19 179 MET A CA 1
ATOM 1379 C C . MET A 1 179 ? -13.349 5.720 11.628 1.00 93.19 179 MET A C 1
ATOM 1381 O O . MET A 1 179 ? -14.340 5.351 12.249 1.00 93.19 179 MET A O 1
ATOM 1385 N N . ARG A 1 180 ? -12.322 6.348 12.203 1.00 94.00 180 ARG A N 1
ATOM 1386 C CA . ARG A 1 180 ? -12.206 6.726 13.615 1.00 94.00 180 ARG A CA 1
ATOM 1387 C C . ARG A 1 180 ? -12.437 8.228 13.829 1.00 94.00 180 ARG A C 1
ATOM 1389 O O . ARG A 1 180 ? -12.141 8.746 14.900 1.00 94.00 180 ARG A O 1
ATOM 1396 N N . GLY A 1 181 ? -12.903 8.950 12.803 1.00 94.44 181 GLY A N 1
ATOM 1397 C CA . GLY A 1 181 ? -13.104 10.404 12.859 1.00 94.44 181 GLY A CA 1
ATOM 1398 C C . GLY A 1 181 ? -11.804 11.216 12.942 1.00 94.44 181 GLY A C 1
ATOM 1399 O O . GLY A 1 181 ? -11.816 12.363 13.377 1.00 94.44 181 GLY A O 1
ATOM 1400 N N . ILE A 1 182 ? -10.673 10.630 12.549 1.00 94.94 182 ILE A N 1
ATOM 1401 C CA . ILE A 1 182 ? -9.353 11.264 12.567 1.00 94.94 182 ILE A CA 1
ATOM 1402 C C . ILE A 1 182 ? -8.995 11.712 11.147 1.00 94.94 182 ILE A C 1
ATOM 1404 O O . ILE A 1 182 ? -9.111 10.942 10.194 1.00 94.94 182 ILE A O 1
ATOM 1408 N N . ASP A 1 183 ? -8.509 12.947 11.006 1.00 93.94 183 ASP A N 1
ATOM 1409 C CA . ASP A 1 183 ? -7.976 13.445 9.736 1.00 93.94 183 ASP A CA 1
ATOM 1410 C C . ASP A 1 183 ? -6.684 12.683 9.358 1.00 93.94 183 ASP A C 1
ATOM 1412 O O . ASP A 1 183 ? -5.679 12.799 10.071 1.00 93.94 183 ASP A O 1
ATOM 1416 N N . PRO A 1 184 ? -6.659 11.936 8.232 1.00 91.06 184 PRO A N 1
ATOM 1417 C CA . PRO A 1 184 ? -5.493 11.171 7.789 1.00 91.06 184 PRO A CA 1
ATOM 1418 C C . PRO A 1 184 ? -4.329 12.045 7.295 1.00 91.06 184 PRO A C 1
ATOM 1420 O O . PRO A 1 184 ? -3.314 11.500 6.861 1.00 91.06 184 PRO A O 1
ATOM 1423 N N . MET A 1 185 ? -4.473 13.373 7.296 1.00 90.19 185 MET A N 1
ATOM 1424 C CA . MET A 1 185 ? -3.420 14.363 7.031 1.00 90.19 185 MET A CA 1
ATOM 1425 C C . MET A 1 185 ? -3.219 15.344 8.195 1.00 90.19 185 MET A C 1
ATOM 1427 O O . MET A 1 185 ? -2.411 16.271 8.099 1.00 90.19 185 MET A O 1
ATOM 1431 N N . GLY A 1 186 ? -3.938 15.137 9.298 1.00 93.00 186 GLY A N 1
ATOM 1432 C CA . GLY A 1 186 ? -3.971 16.048 10.430 1.00 93.00 186 GLY A CA 1
ATOM 1433 C C . GLY A 1 186 ? -2.827 15.849 11.433 1.00 93.00 186 GLY A C 1
ATOM 1434 O O . GLY A 1 186 ? -1.904 15.058 11.214 1.00 93.00 186 GLY A O 1
ATOM 1435 N N . PRO A 1 187 ? -2.893 16.545 12.584 1.00 96.56 187 PRO A N 1
ATOM 1436 C CA . PRO A 1 187 ? -1.875 16.478 13.633 1.00 96.56 187 PRO A CA 1
ATOM 1437 C C . PRO A 1 187 ? -1.577 15.056 14.125 1.00 96.56 187 PRO A C 1
ATOM 1439 O O . PRO A 1 187 ? -0.409 14.696 14.221 1.00 96.56 187 PRO A O 1
ATOM 1442 N N . LYS A 1 188 ? -2.607 14.223 14.335 1.00 94.75 188 LYS A N 1
ATOM 1443 C CA . LYS A 1 188 ? -2.439 12.826 14.781 1.00 94.75 188 LYS A CA 1
ATOM 1444 C C . LYS A 1 188 ? -1.655 11.974 13.779 1.00 94.75 188 LYS A C 1
ATOM 1446 O O . LYS A 1 188 ? -0.838 11.149 14.177 1.00 94.75 188 LYS A O 1
ATOM 1451 N N . PHE A 1 189 ? -1.874 12.175 12.475 1.00 94.38 189 PHE A N 1
ATOM 1452 C CA . PHE A 1 189 ? -1.067 11.505 11.454 1.00 94.38 189 PHE A CA 1
ATOM 1453 C C . PHE A 1 189 ? 0.388 11.970 11.505 1.00 94.38 189 PHE A C 1
ATOM 1455 O O . PHE A 1 189 ? 1.291 11.139 11.457 1.00 94.38 189 PHE A O 1
ATOM 1462 N N . ARG A 1 190 ? 0.619 13.282 11.640 1.00 93.56 190 ARG A N 1
ATOM 1463 C CA . ARG A 1 190 ? 1.976 13.830 11.744 1.00 93.56 190 ARG A CA 1
ATOM 1464 C C . ARG A 1 190 ? 2.717 13.291 12.961 1.00 93.56 190 ARG A C 1
ATOM 1466 O O . ARG A 1 190 ? 3.848 12.866 12.806 1.00 93.56 190 ARG A O 1
ATOM 1473 N N . GLU A 1 191 ? 2.086 13.252 14.128 1.00 95.94 191 GLU A N 1
ATOM 1474 C CA . GLU A 1 191 ? 2.661 12.674 15.348 1.00 95.94 191 GLU A CA 1
ATOM 1475 C C . GLU A 1 191 ? 3.060 11.205 15.143 1.00 95.94 191 GLU A C 1
ATOM 1477 O O . GLU A 1 191 ? 4.211 10.828 15.353 1.00 95.94 191 GLU A O 1
ATOM 1482 N N . MET A 1 192 ? 2.131 10.395 14.626 1.00 94.81 192 MET A N 1
ATOM 1483 C CA . MET A 1 192 ? 2.366 8.988 14.306 1.00 94.81 192 MET A CA 1
ATOM 1484 C C . MET A 1 192 ? 3.534 8.797 13.324 1.00 94.81 192 MET A C 1
ATOM 1486 O O . MET A 1 192 ? 4.351 7.889 13.490 1.00 94.81 192 MET A O 1
ATOM 1490 N N . PHE A 1 193 ? 3.599 9.637 12.289 1.00 92.75 193 PHE A N 1
ATOM 1491 C CA . PHE A 1 193 ? 4.655 9.619 11.282 1.00 92.75 193 PHE A CA 1
ATOM 1492 C C . PHE A 1 193 ? 6.011 10.047 11.857 1.00 92.75 193 PHE A C 1
ATOM 1494 O O . PHE A 1 193 ? 7.013 9.390 11.590 1.00 92.75 193 PHE A O 1
ATOM 1501 N N . GLN A 1 194 ? 6.046 11.101 12.674 1.00 93.31 194 GLN A N 1
ATOM 1502 C CA . GLN A 1 194 ? 7.276 11.576 13.307 1.00 93.31 194 GLN A CA 1
ATOM 1503 C C . GLN A 1 194 ? 7.838 10.543 14.282 1.00 93.31 194 GLN A C 1
ATOM 1505 O O . GLN A 1 194 ? 9.033 10.279 14.251 1.00 93.31 194 GLN A O 1
ATOM 1510 N N . ALA A 1 195 ? 6.989 9.884 15.077 1.00 94.00 195 ALA A N 1
ATOM 1511 C CA . ALA A 1 195 ? 7.421 8.790 15.944 1.00 94.00 195 ALA A CA 1
ATOM 1512 C C . ALA A 1 195 ? 8.035 7.628 15.140 1.00 94.00 195 ALA A C 1
ATOM 1514 O O . ALA A 1 195 ? 9.093 7.115 15.494 1.00 94.00 195 ALA A O 1
ATOM 1515 N N . TRP A 1 196 ? 7.409 7.248 14.017 1.00 94.12 196 TRP A N 1
ATOM 1516 C CA . TRP A 1 196 ? 7.932 6.215 13.115 1.00 94.12 196 TRP A CA 1
ATOM 1517 C C . TRP A 1 196 ? 9.309 6.579 12.546 1.00 94.12 196 TRP A C 1
ATOM 1519 O O . TRP A 1 196 ? 10.226 5.755 12.586 1.00 94.12 196 TRP A O 1
ATOM 1529 N N . ALA A 1 197 ? 9.452 7.813 12.056 1.00 91.69 197 ALA A N 1
ATOM 1530 C CA . ALA A 1 197 ? 10.695 8.326 11.494 1.00 91.69 197 ALA A CA 1
ATOM 1531 C C . ALA A 1 197 ? 11.801 8.464 12.555 1.00 91.69 197 ALA A C 1
ATOM 1533 O O . ALA A 1 197 ? 12.940 8.083 12.298 1.00 91.69 197 ALA A O 1
ATOM 1534 N N . ALA A 1 198 ? 11.470 8.936 13.761 1.00 93.94 198 ALA A N 1
ATOM 1535 C CA . ALA A 1 198 ? 12.409 9.074 14.877 1.00 93.94 198 ALA A CA 1
ATOM 1536 C C . ALA A 1 198 ? 12.981 7.725 15.345 1.00 93.94 198 ALA A C 1
ATOM 1538 O O . ALA A 1 198 ? 14.100 7.671 15.843 1.00 93.94 198 ALA A O 1
ATOM 1539 N N . SER A 1 199 ? 12.254 6.623 15.136 1.00 94.06 199 SER A N 1
ATOM 1540 C CA . SER A 1 199 ? 12.762 5.260 15.355 1.00 94.06 199 SER A CA 1
ATOM 1541 C C . SER A 1 199 ? 13.656 4.735 14.218 1.00 94.06 199 SER A C 1
ATOM 1543 O O . SER A 1 199 ? 13.958 3.546 14.183 1.00 94.06 199 SER A O 1
ATOM 1545 N N . GLY A 1 200 ? 14.051 5.581 13.260 1.00 92.94 200 GLY A N 1
ATOM 1546 C CA . GLY A 1 200 ? 14.919 5.210 12.139 1.00 92.94 200 GLY A CA 1
ATOM 1547 C C . GLY A 1 200 ? 14.227 4.395 11.044 1.00 92.94 200 GLY A C 1
ATOM 1548 O O . GLY A 1 200 ? 14.895 3.857 10.161 1.00 92.94 200 GLY A O 1
ATOM 1549 N N . ASN A 1 201 ? 12.897 4.280 11.072 1.00 93.25 201 ASN A N 1
ATOM 1550 C CA . ASN A 1 201 ? 12.191 3.479 10.085 1.00 93.25 201 ASN A CA 1
ATOM 1551 C C . ASN A 1 201 ? 11.953 4.253 8.778 1.00 93.25 201 ASN A C 1
ATOM 1553 O O . ASN A 1 201 ? 11.499 5.401 8.806 1.00 93.25 201 ASN A O 1
ATOM 1557 N N . PRO A 1 202 ? 12.144 3.613 7.610 1.00 89.38 202 PRO A N 1
ATOM 1558 C CA . PRO A 1 202 ? 11.859 4.249 6.335 1.00 89.38 202 PRO A CA 1
ATOM 1559 C C . PRO A 1 202 ? 10.349 4.412 6.127 1.00 89.38 202 PRO A C 1
ATOM 1561 O O . PRO A 1 202 ? 9.551 3.541 6.487 1.00 89.38 202 PRO A O 1
ATOM 1564 N N . TYR A 1 203 ? 9.949 5.516 5.496 1.00 87.50 203 TYR A N 1
ATOM 1565 C CA . TYR A 1 203 ? 8.558 5.729 5.083 1.00 87.50 203 TYR A CA 1
ATOM 1566 C C . TYR A 1 203 ? 8.232 5.052 3.748 1.00 87.50 203 TYR A C 1
ATOM 1568 O O . TYR A 1 203 ? 7.154 4.485 3.570 1.00 87.50 203 TYR A O 1
ATOM 1576 N N . TYR A 1 204 ? 9.185 5.072 2.821 1.00 89.44 204 TYR A N 1
ATOM 1577 C CA . TYR A 1 204 ? 9.111 4.394 1.533 1.00 89.44 204 TYR A CA 1
ATOM 1578 C C . TYR A 1 204 ? 10.256 3.397 1.408 1.00 89.44 204 TYR A C 1
ATOM 1580 O O . TYR A 1 204 ? 11.341 3.622 1.938 1.00 89.44 204 TYR A O 1
ATOM 1588 N N . ARG A 1 205 ? 10.010 2.306 0.684 1.00 88.06 205 ARG A N 1
ATOM 1589 C CA . ARG A 1 205 ? 11.021 1.312 0.314 1.00 88.06 205 ARG A CA 1
ATOM 1590 C C . ARG A 1 205 ? 10.998 1.159 -1.209 1.00 88.06 205 ARG A C 1
ATOM 1592 O O . ARG A 1 205 ? 10.271 0.295 -1.694 1.00 88.06 205 ARG A O 1
ATOM 1599 N N . PRO A 1 206 ? 11.675 2.052 -1.953 1.00 89.88 206 PRO A N 1
ATOM 1600 C CA . PRO A 1 206 ? 11.807 1.919 -3.401 1.00 89.88 206 PRO A CA 1
ATOM 1601 C C . PRO A 1 206 ? 12.479 0.590 -3.755 1.00 89.88 206 PRO A C 1
ATOM 1603 O O . PRO A 1 206 ? 13.254 0.060 -2.951 1.00 89.88 206 PRO A O 1
ATOM 1606 N N . LEU A 1 207 ? 12.199 0.056 -4.944 1.00 89.75 207 LEU A N 1
ATOM 1607 C CA . LEU A 1 207 ? 12.941 -1.109 -5.417 1.00 89.75 207 LEU A CA 1
ATOM 1608 C C . LEU A 1 207 ? 14.426 -0.751 -5.597 1.00 89.75 207 LEU A C 1
ATOM 1610 O O . LEU A 1 207 ? 14.732 0.366 -6.020 1.00 89.75 207 LEU A O 1
ATOM 1614 N N . PRO A 1 208 ? 15.347 -1.684 -5.298 1.00 85.06 208 PRO A N 1
ATOM 1615 C CA . PRO A 1 208 ? 16.753 -1.505 -5.642 1.00 85.06 208 PRO A CA 1
ATOM 1616 C C . PRO A 1 208 ? 16.909 -1.388 -7.165 1.00 85.06 208 PRO A C 1
ATOM 1618 O O . PRO A 1 208 ? 16.173 -2.052 -7.907 1.00 85.06 208 PRO A O 1
ATOM 1621 N N . GLU A 1 209 ? 17.847 -0.543 -7.605 1.00 69.62 209 GLU A N 1
ATOM 1622 C CA . GLU A 1 209 ? 18.273 -0.474 -9.013 1.00 69.62 209 GLU A CA 1
ATOM 1623 C C . GLU A 1 209 ? 18.914 -1.797 -9.467 1.00 69.62 209 GLU A C 1
ATOM 1625 O O . GLU A 1 209 ? 19.558 -2.482 -8.631 1.00 69.62 209 GLU A O 1
#